Protein AF-A0AAD7HTS7-F1 (afdb_monomer_lite)

Organism: NCBI:txid1033252

Sequence (352 aa):
MWREQYKVEAGKATTVANVLLGLDRFVGSIPAWDARTLYMARVYPYLTAGCDVCLDVNAKSLALLTCLSEILASHTWRWPPQSEGGSFFGNRLMANQVQTRLSRPEVSVLPSPIGRDETGIERSAGIISLVRNQRLFWINDLRIVLSRLYVPVALNIGGDLDVPAVEAAMKCVEKSMEAWIDDEIESSSRVRDLLVDRLEMDSETKKLVKKSLDFRHYLHLASPAHRIALTKMVLSSHSLAIERRRWTERGKKIVPQRWRLCRFCFNHVEDPAHAMFVCKNPELLPIRKMFLDAVAGLLPGVVDQYTDALQTFKGLLAQREVTPLLGKLAHDVLKIFKASPMLCVVEPMIAP

Foldseek 3Di:
DLLVLLVVLLVQLVVQLVVLLCVCVVPNQDQLVVLVVSCVVRRLCSLLVSLVPAQCPDPVSLVSSLVSQLVSCCRSLVNDSPFPCSVLVSLVSNLVSLLVVLPDVLNQLDDDVPDDDVVSVVSSVVVLVCLVVVNDPRVVSSQVSQCPQQPRQDDDSPDDSHPVSSVVSNVVSVVSSLVVLQVSLCPDPQQVLQLHQQWAQDPPPSDTDRDSDDDALLSNQPDPLLSSLVVCLRRVNADQLLNVLCDDDVPHDRDPQQCCADPQPNHDHRHSLCLQPNGPPPVNVVLNVVLVVVVCVVDPCQCVVDPGSSVSVSSLSNDSVSSNSNSVSSSSSRVVSVVDDGDDDDPPPPDD

Secondary structure (DSSP, 8-state):
-HHHHHHHHHHHHHHHHHHHHHHHHHH-S--HHHHHHHHHHHTHHHHHHGGGT-----HHHHHHHHHHHHHHHHHHTT--TTSTHHHHHHHHHHHHHHHHHHTSTTTS-S--TT---HHHHHHHHHHHHHHHTT--HHHHHHHHHHHTSSSPPP--TTS---HHHHHHHHHHHHHHHHHHHHHHHHH-TTTHHHHTT-EEE-TTT-SEEE-SS---GGGG-S-HHHHHHHHHHHTT-SSSHHHHTTS-BTTBPPPPGGG-B-TTTSSSB--HHIIIII---TTHHHHHHHHHHHHHHHSTTTTTT-SSHHHHHHHHHT-TTTHHHHHHHHHHHHHHHHHSPPP--PPP----

pLDDT: mean 75.46, std 15.72, range [32.66, 96.94]

Structure (mmCIF, N/CA/C/O backbone):
data_AF-A0AAD7HTS7-F1
#
_entry.id   AF-A0AAD7HTS7-F1
#
loop_
_atom_site.group_PDB
_atom_site.id
_atom_site.type_symbol
_atom_site.label_atom_id
_atom_site.label_alt_id
_atom_site.label_comp_id
_atom_site.label_asym_id
_atom_site.label_entity_id
_atom_site.label_seq_id
_atom_site.pdbx_PDB_ins_code
_atom_site.Cartn_x
_atom_site.Cartn_y
_atom_site.Cartn_z
_atom_site.occupancy
_atom_site.B_iso_or_equiv
_atom_site.auth_seq_id
_atom_site.auth_comp_id
_atom_site.auth_asym_id
_atom_site.auth_atom_id
_atom_site.pdbx_PDB_model_num
ATOM 1 N N . MET A 1 1 ? 19.745 -22.745 -23.148 1.00 52.00 1 MET A N 1
ATOM 2 C CA . MET A 1 1 ? 20.728 -21.688 -22.842 1.00 52.00 1 MET A CA 1
ATOM 3 C C . MET A 1 1 ? 20.132 -20.622 -21.924 1.00 52.00 1 MET A C 1
ATOM 5 O O . MET A 1 1 ? 20.416 -20.677 -20.739 1.00 52.00 1 MET A O 1
ATOM 9 N N . TRP A 1 2 ? 19.208 -19.769 -22.384 1.00 62.50 2 TRP A N 1
ATOM 10 C CA . TRP A 1 2 ? 18.657 -18.663 -21.574 1.00 62.50 2 TRP A CA 1
ATOM 11 C C . TRP A 1 2 ? 18.006 -19.077 -20.247 1.00 62.50 2 TRP A C 1
ATOM 13 O O . TRP A 1 2 ? 18.273 -18.467 -19.222 1.00 62.50 2 TRP A O 1
ATOM 23 N N . ARG A 1 3 ? 17.216 -20.161 -20.222 1.00 65.19 3 ARG A N 1
ATOM 24 C CA . ARG A 1 3 ? 16.577 -20.657 -18.983 1.00 65.19 3 ARG A CA 1
ATOM 25 C C . ARG A 1 3 ? 17.564 -20.973 -17.856 1.00 65.19 3 ARG A C 1
ATOM 27 O O . ARG A 1 3 ? 17.228 -20.748 -16.702 1.00 65.19 3 ARG A O 1
ATOM 34 N N . GLU A 1 4 ? 18.744 -21.498 -18.179 1.00 71.44 4 GLU A N 1
ATOM 35 C CA . GLU A 1 4 ? 19.749 -21.820 -17.158 1.00 71.44 4 GLU A CA 1
ATOM 36 C C . GLU A 1 4 ? 20.379 -20.549 -16.587 1.00 71.44 4 GLU A C 1
ATOM 38 O O . GLU A 1 4 ? 20.579 -20.459 -15.382 1.00 71.44 4 GLU A O 1
ATOM 43 N N . GLN A 1 5 ? 20.567 -19.514 -17.410 1.00 72.69 5 GLN A N 1
ATOM 44 C CA . GLN A 1 5 ? 21.007 -18.205 -16.931 1.00 72.69 5 GLN A CA 1
ATOM 45 C C . GLN A 1 5 ? 19.984 -17.572 -15.973 1.00 72.69 5 GLN A C 1
ATOM 47 O O . GLN A 1 5 ? 20.373 -17.146 -14.890 1.00 72.69 5 GLN A O 1
ATOM 52 N N . TYR A 1 6 ? 18.680 -17.595 -16.290 1.00 71.31 6 TYR A N 1
ATOM 53 C CA . TYR A 1 6 ? 17.648 -17.110 -15.354 1.00 71.31 6 TYR A CA 1
ATOM 54 C C . TYR A 1 6 ? 17.646 -17.884 -14.037 1.00 71.31 6 TYR A C 1
ATOM 56 O O . TYR A 1 6 ? 17.464 -17.281 -12.988 1.00 71.31 6 TYR A O 1
ATOM 64 N N . LYS A 1 7 ? 17.863 -19.205 -14.062 1.00 75.81 7 LYS A N 1
ATOM 65 C CA . LYS A 1 7 ? 17.961 -20.003 -12.831 1.00 75.81 7 LYS A CA 1
ATOM 66 C C . LYS A 1 7 ? 19.181 -19.624 -11.997 1.00 75.81 7 LYS A C 1
ATOM 68 O O . LYS A 1 7 ? 19.063 -19.524 -10.781 1.00 75.81 7 LYS A O 1
ATOM 73 N N . VAL A 1 8 ? 20.334 -19.412 -12.634 1.00 81.31 8 VAL A N 1
ATOM 74 C CA . VAL A 1 8 ? 21.565 -18.992 -11.950 1.00 81.31 8 VAL A CA 1
ATOM 75 C C . VAL A 1 8 ? 21.382 -17.614 -11.316 1.00 81.31 8 VAL A C 1
ATOM 77 O O . VAL A 1 8 ? 21.663 -17.453 -10.130 1.00 81.31 8 VAL A O 1
ATOM 80 N N . GLU A 1 9 ? 20.862 -16.640 -12.063 1.00 79.12 9 GLU A N 1
ATOM 81 C CA . GLU A 1 9 ? 20.628 -15.288 -11.544 1.00 79.12 9 GLU A CA 1
ATOM 82 C C . GLU A 1 9 ? 19.525 -15.263 -10.481 1.00 79.12 9 GLU A C 1
ATOM 84 O O . GLU A 1 9 ? 19.706 -14.650 -9.431 1.00 79.12 9 GLU A O 1
ATOM 89 N N . ALA A 1 10 ? 18.439 -16.021 -10.661 1.00 75.62 10 ALA A N 1
ATOM 90 C CA . ALA A 1 10 ? 17.425 -16.203 -9.624 1.00 75.62 10 ALA A CA 1
ATOM 91 C C . ALA A 1 10 ? 18.012 -16.861 -8.366 1.00 75.62 10 ALA A C 1
ATOM 93 O O . ALA A 1 10 ? 17.677 -16.454 -7.257 1.00 75.62 10 ALA A O 1
ATOM 94 N N . GLY A 1 11 ? 18.917 -17.834 -8.504 1.00 81.38 11 GLY A N 1
ATOM 95 C CA . GLY A 1 11 ? 19.610 -18.466 -7.379 1.00 81.38 11 GLY A CA 1
ATOM 96 C C . GLY A 1 11 ? 20.504 -17.487 -6.612 1.00 81.38 11 GLY A C 1
ATOM 97 O O . GLY A 1 11 ? 20.459 -17.437 -5.378 1.00 81.38 11 GLY A O 1
ATOM 98 N N . LYS A 1 12 ? 21.263 -16.645 -7.325 1.00 85.69 12 LYS A N 1
ATOM 99 C CA . LYS A 1 12 ? 22.069 -15.569 -6.721 1.00 85.69 12 LYS A CA 1
ATOM 100 C C . LYS A 1 12 ? 21.184 -14.535 -6.029 1.00 85.69 12 LYS A C 1
ATOM 102 O O . LYS A 1 12 ? 21.412 -14.230 -4.859 1.00 85.69 12 LYS A O 1
ATOM 107 N N . ALA A 1 13 ? 20.138 -14.070 -6.714 1.00 82.00 13 ALA A N 1
ATOM 108 C CA . ALA A 1 13 ? 19.151 -13.149 -6.165 1.00 82.00 13 ALA A CA 1
ATOM 109 C C . ALA A 1 13 ? 18.512 -13.729 -4.898 1.00 82.00 13 ALA A C 1
ATOM 111 O O . ALA A 1 13 ? 18.442 -13.032 -3.896 1.00 82.00 13 ALA A O 1
ATOM 112 N N . THR A 1 14 ? 18.140 -15.014 -4.901 1.00 82.06 14 THR A N 1
ATOM 113 C CA . THR A 1 14 ? 17.573 -15.734 -3.742 1.00 82.06 14 THR A CA 1
ATOM 114 C C . THR A 1 14 ? 18.550 -15.794 -2.583 1.00 82.06 14 THR A C 1
ATOM 116 O O . THR A 1 14 ? 18.172 -15.554 -1.441 1.00 82.06 14 THR A O 1
ATOM 119 N N . THR A 1 15 ? 19.818 -16.079 -2.859 1.00 86.44 15 THR A N 1
ATOM 120 C CA . THR A 1 15 ? 20.848 -16.148 -1.819 1.00 86.44 15 THR A CA 1
ATOM 121 C C . THR A 1 15 ? 21.012 -14.793 -1.136 1.00 86.44 15 THR A C 1
ATOM 123 O O . THR A 1 15 ? 20.946 -14.699 0.089 1.00 86.44 15 THR A O 1
ATOM 126 N N . VAL A 1 16 ? 21.149 -13.723 -1.922 1.00 85.88 16 VAL A N 1
ATOM 127 C CA . VAL A 1 16 ? 21.297 -12.359 -1.397 1.00 85.88 16 VAL A CA 1
ATOM 128 C C . VAL A 1 16 ? 20.017 -11.882 -0.711 1.00 85.88 16 VAL A C 1
ATOM 130 O O . VAL A 1 16 ? 20.078 -11.280 0.359 1.00 85.88 16 VAL A O 1
ATOM 133 N N . ALA A 1 17 ? 18.859 -12.204 -1.283 1.00 80.12 17 ALA A N 1
ATOM 134 C CA . ALA A 1 17 ? 17.553 -11.962 -0.693 1.00 80.12 17 ALA A CA 1
ATOM 135 C C . ALA A 1 17 ? 17.457 -12.596 0.693 1.00 80.12 17 ALA A C 1
ATOM 137 O O . ALA A 1 17 ? 17.180 -11.892 1.652 1.00 80.12 17 ALA A O 1
ATOM 138 N N . ASN A 1 18 ? 17.775 -13.882 0.834 1.00 83.31 18 ASN A N 1
ATOM 139 C CA . ASN A 1 18 ? 17.741 -14.585 2.117 1.00 83.31 18 ASN A CA 1
ATOM 140 C C . ASN A 1 18 ? 18.660 -13.948 3.165 1.00 83.31 18 ASN A C 1
ATOM 142 O O . ASN A 1 18 ? 18.283 -13.871 4.333 1.00 83.31 18 ASN A O 1
ATOM 146 N N . VAL A 1 19 ? 19.828 -13.441 2.757 1.00 86.00 19 VAL A N 1
ATOM 147 C CA . VAL A 1 19 ? 20.699 -12.663 3.650 1.00 86.00 19 VAL A CA 1
ATOM 148 C C . VAL A 1 19 ? 19.999 -11.379 4.101 1.00 86.00 19 VAL A C 1
ATOM 150 O O . VAL A 1 19 ? 19.964 -11.110 5.299 1.00 86.00 19 VAL A O 1
ATOM 153 N N . LEU A 1 20 ? 19.383 -10.624 3.182 1.00 82.00 20 LEU A N 1
ATOM 154 C CA . LEU A 1 20 ? 18.616 -9.419 3.526 1.00 82.00 20 LEU A CA 1
ATOM 155 C C . LEU A 1 20 ? 17.421 -9.719 4.441 1.00 82.00 20 LEU A C 1
ATOM 157 O O . LEU A 1 20 ? 17.195 -8.990 5.401 1.00 82.00 20 LEU A O 1
ATOM 161 N N . LEU A 1 21 ? 16.680 -10.798 4.178 1.00 77.31 21 LEU A N 1
ATOM 162 C CA . LEU A 1 21 ? 15.575 -11.259 5.025 1.00 77.31 21 LEU A CA 1
ATOM 163 C C . LEU A 1 21 ? 16.080 -11.626 6.432 1.00 77.31 21 LEU A C 1
ATOM 165 O O . LEU A 1 21 ? 15.419 -11.366 7.434 1.00 77.31 21 LEU A O 1
ATOM 169 N N . GLY A 1 22 ? 17.280 -12.206 6.514 1.00 82.38 22 GLY A N 1
ATOM 170 C CA . GLY A 1 22 ? 17.933 -12.576 7.765 1.00 82.38 22 GLY A CA 1
ATOM 171 C C . GLY A 1 22 ? 18.466 -11.397 8.581 1.00 82.38 22 GLY A C 1
ATOM 172 O O . GLY A 1 22 ? 18.600 -11.543 9.797 1.00 82.38 22 GLY A O 1
ATOM 173 N N . LEU A 1 23 ? 18.733 -10.238 7.963 1.00 83.94 23 LEU A N 1
ATOM 174 C CA . LEU A 1 23 ? 19.274 -9.060 8.658 1.00 83.94 23 LEU A CA 1
ATOM 175 C C . LEU A 1 23 ? 18.380 -8.604 9.814 1.00 83.94 23 LEU A C 1
ATOM 177 O O . LEU A 1 23 ? 18.903 -8.205 10.853 1.00 83.94 23 LEU A O 1
ATOM 181 N N . ASP A 1 24 ? 17.058 -8.752 9.687 1.00 77.38 24 ASP A N 1
ATOM 182 C CA . ASP A 1 24 ? 16.096 -8.386 10.733 1.00 77.38 24 ASP A CA 1
ATOM 183 C C . ASP A 1 24 ? 16.389 -9.076 12.085 1.00 77.38 24 ASP A C 1
ATOM 185 O O . ASP A 1 24 ? 16.056 -8.545 13.145 1.00 77.38 24 ASP A O 1
ATOM 189 N N . ARG A 1 25 ? 17.035 -10.255 12.069 1.00 82.19 25 ARG A N 1
ATOM 190 C CA . ARG A 1 25 ? 17.436 -10.985 13.286 1.00 82.19 25 ARG A CA 1
ATOM 191 C C . ARG A 1 25 ? 18.658 -10.387 13.981 1.00 82.19 25 ARG A C 1
ATOM 193 O O . ARG A 1 25 ? 18.824 -10.605 15.174 1.00 82.19 25 ARG A O 1
ATOM 200 N N . PHE A 1 26 ? 19.505 -9.672 13.245 1.00 85.31 26 PHE A N 1
ATOM 201 C CA . PHE A 1 26 ? 20.765 -9.121 13.747 1.00 85.31 26 PHE A CA 1
ATOM 202 C C . PHE A 1 26 ? 20.646 -7.642 14.115 1.00 85.31 26 PHE A C 1
ATOM 204 O O . PHE A 1 26 ? 21.195 -7.225 15.128 1.00 85.31 26 PHE A O 1
ATOM 211 N N . VAL A 1 27 ? 19.923 -6.856 13.309 1.00 84.81 27 VAL A N 1
ATOM 212 C CA . VAL A 1 27 ? 19.803 -5.397 13.491 1.00 84.81 27 VAL A CA 1
ATOM 213 C C . VAL A 1 27 ? 18.420 -4.948 13.976 1.00 84.81 27 VAL A C 1
ATOM 215 O O . VAL A 1 27 ? 18.201 -3.763 14.214 1.00 84.81 27 VAL A O 1
ATOM 218 N N . GLY A 1 28 ? 17.479 -5.879 14.154 1.00 81.94 28 GLY A N 1
ATOM 219 C CA . GLY A 1 28 ? 16.081 -5.559 14.437 1.00 81.94 28 GLY A CA 1
ATOM 220 C C . GLY A 1 28 ? 15.320 -5.135 13.178 1.00 81.94 28 GLY A C 1
ATOM 221 O O . GLY A 1 28 ? 15.757 -5.378 12.060 1.00 81.94 28 GLY A O 1
ATOM 222 N N . SER A 1 29 ? 14.144 -4.518 13.337 1.00 80.25 29 SER A N 1
ATOM 223 C CA . SER A 1 29 ? 13.304 -4.154 12.186 1.00 80.25 29 SER A CA 1
ATOM 224 C C . SER A 1 29 ? 13.961 -3.070 11.331 1.00 80.25 29 SER A C 1
ATOM 226 O O . SER A 1 29 ? 14.010 -1.911 11.742 1.00 80.25 29 SER A O 1
ATOM 228 N N . ILE A 1 30 ? 14.323 -3.411 10.096 1.00 82.81 30 ILE A N 1
ATOM 229 C CA . ILE A 1 30 ? 14.879 -2.444 9.143 1.00 82.81 30 ILE A CA 1
ATOM 230 C C . ILE A 1 30 ? 13.785 -1.443 8.701 1.00 82.81 30 ILE A C 1
ATOM 232 O O . ILE A 1 30 ? 12.627 -1.838 8.483 1.00 82.81 30 ILE A O 1
ATOM 236 N N . PRO A 1 31 ? 14.090 -0.136 8.587 1.00 82.06 31 PRO A N 1
ATOM 237 C CA . PRO A 1 31 ? 13.189 0.841 7.977 1.00 82.06 31 PRO A CA 1
ATOM 238 C C . PRO A 1 31 ? 12.872 0.495 6.515 1.00 82.06 31 PRO A C 1
ATOM 240 O O . PRO A 1 31 ? 13.723 0.006 5.776 1.00 82.06 31 PRO A O 1
ATOM 243 N N . ALA A 1 32 ? 11.645 0.774 6.062 1.00 80.31 32 ALA A N 1
ATOM 244 C CA . ALA A 1 32 ? 11.214 0.375 4.717 1.00 80.31 32 ALA A CA 1
ATOM 245 C C . ALA A 1 32 ? 12.058 1.029 3.605 1.00 80.31 32 ALA A C 1
ATOM 247 O O . ALA A 1 32 ? 12.316 0.404 2.578 1.00 80.31 32 ALA A O 1
ATOM 248 N N . TRP A 1 33 ? 12.516 2.266 3.821 1.00 81.38 33 TRP A N 1
ATOM 249 C CA . TRP A 1 33 ? 13.388 2.970 2.881 1.00 81.38 33 TRP A CA 1
ATOM 250 C C . TRP A 1 33 ? 14.768 2.317 2.754 1.00 81.38 33 TRP A C 1
ATOM 252 O O . TRP A 1 33 ? 15.237 2.075 1.641 1.00 81.38 33 TRP A O 1
ATOM 262 N N . ASP A 1 34 ? 15.396 1.972 3.876 1.00 83.56 34 ASP A N 1
ATOM 263 C CA . ASP A 1 34 ? 16.709 1.322 3.882 1.00 83.56 34 ASP A CA 1
ATOM 264 C C . ASP A 1 34 ? 16.619 -0.067 3.264 1.00 83.56 34 ASP A C 1
ATOM 266 O O . ASP A 1 34 ? 17.441 -0.444 2.435 1.00 83.56 34 ASP A O 1
ATOM 270 N N . ALA A 1 35 ? 15.559 -0.807 3.582 1.00 79.31 35 ALA A N 1
ATOM 271 C CA . ALA A 1 35 ? 15.321 -2.111 2.994 1.00 79.31 35 ALA A CA 1
ATOM 272 C C . ALA A 1 35 ? 15.019 -2.027 1.483 1.00 79.31 35 ALA A C 1
ATOM 274 O O . ALA A 1 35 ? 15.508 -2.866 0.727 1.00 79.31 35 ALA A O 1
ATOM 275 N N . ARG A 1 36 ? 14.306 -0.992 1.007 1.00 78.81 36 ARG A N 1
ATOM 276 C CA . ARG A 1 36 ? 14.192 -0.690 -0.434 1.00 78.81 36 ARG A CA 1
ATOM 277 C C . ARG A 1 36 ? 15.557 -0.383 -1.044 1.00 78.81 36 ARG A C 1
ATOM 279 O O . ARG A 1 36 ? 15.851 -0.870 -2.130 1.00 78.81 36 ARG A O 1
ATOM 286 N N . THR A 1 37 ? 16.381 0.410 -0.370 1.00 82.69 37 THR A N 1
ATOM 287 C CA . THR A 1 37 ? 17.716 0.790 -0.852 1.00 82.69 37 THR A CA 1
ATOM 288 C C . THR A 1 37 ? 18.621 -0.435 -0.965 1.00 82.69 37 THR A C 1
ATOM 290 O O . THR A 1 37 ? 19.227 -0.658 -2.008 1.00 82.69 37 THR A O 1
ATOM 293 N N . LEU A 1 38 ? 18.636 -1.295 0.056 1.00 83.06 38 LEU A N 1
ATOM 294 C CA . LEU A 1 38 ? 19.352 -2.570 0.046 1.00 83.06 38 LEU A CA 1
ATOM 295 C C . LEU A 1 38 ? 18.832 -3.504 -1.047 1.00 83.06 38 LEU A C 1
ATOM 297 O O . LEU A 1 38 ? 19.634 -4.106 -1.755 1.00 83.06 38 LEU A O 1
ATOM 301 N N . TYR A 1 39 ? 17.513 -3.596 -1.231 1.00 79.94 39 TYR A N 1
ATOM 302 C CA . TYR A 1 39 ? 16.921 -4.360 -2.327 1.00 79.94 39 TYR A CA 1
ATOM 303 C C . TYR A 1 39 ? 17.412 -3.855 -3.689 1.00 79.94 39 TYR A C 1
ATOM 305 O O . TYR A 1 39 ? 17.920 -4.646 -4.484 1.00 79.94 39 TYR A O 1
ATOM 313 N N . MET A 1 40 ? 17.325 -2.543 -3.932 1.00 78.00 40 MET A N 1
ATOM 314 C CA . MET A 1 40 ? 17.763 -1.919 -5.185 1.00 78.00 40 MET A CA 1
ATOM 315 C C . MET A 1 40 ? 19.272 -2.059 -5.417 1.00 78.00 40 MET A C 1
ATOM 317 O O . MET A 1 40 ? 19.704 -2.205 -6.554 1.00 78.00 40 MET A O 1
ATOM 321 N N . ALA A 1 41 ? 20.079 -2.055 -4.356 1.00 82.94 41 ALA A N 1
ATOM 322 C CA . ALA A 1 41 ? 21.530 -2.168 -4.460 1.00 82.94 41 ALA A CA 1
ATOM 323 C C . ALA A 1 41 ? 22.029 -3.617 -4.581 1.00 82.94 41 ALA A C 1
ATOM 325 O O . ALA A 1 41 ? 23.083 -3.858 -5.163 1.00 82.94 41 ALA A O 1
ATOM 326 N N . ARG A 1 42 ? 21.326 -4.587 -3.982 1.00 84.38 42 ARG A N 1
ATOM 327 C CA . ARG A 1 42 ? 21.843 -5.953 -3.794 1.00 84.38 42 ARG A CA 1
ATOM 328 C C . ARG A 1 42 ? 21.060 -7.030 -4.524 1.00 84.38 42 ARG A C 1
ATOM 330 O O . ARG A 1 42 ? 21.672 -8.001 -4.941 1.00 84.38 42 ARG A O 1
ATOM 337 N N . VAL A 1 43 ? 19.743 -6.902 -4.657 1.00 79.25 43 VAL A N 1
ATOM 338 C CA . VAL A 1 43 ? 18.899 -7.930 -5.294 1.00 79.25 43 VAL A CA 1
ATOM 339 C C . VAL A 1 43 ? 18.543 -7.524 -6.712 1.00 79.25 43 VAL A C 1
ATOM 341 O O . VAL A 1 43 ? 18.713 -8.308 -7.641 1.00 79.25 43 VAL A O 1
ATOM 344 N N . TYR A 1 44 ? 18.085 -6.286 -6.875 1.00 76.06 44 TYR A N 1
ATOM 345 C CA . TYR A 1 44 ? 17.632 -5.750 -8.149 1.00 76.06 44 TYR A CA 1
ATOM 346 C C . TYR A 1 44 ? 18.648 -5.905 -9.294 1.00 76.06 44 TYR A C 1
ATOM 348 O O . TYR A 1 44 ? 18.212 -6.320 -10.364 1.00 76.06 44 TYR A O 1
ATOM 356 N N . PRO A 1 45 ? 19.975 -5.730 -9.099 1.00 80.50 45 PRO A N 1
ATOM 357 C CA . PRO A 1 45 ? 20.937 -5.943 -10.177 1.00 80.50 45 PRO A CA 1
ATOM 358 C C . PRO A 1 45 ? 20.908 -7.364 -10.745 1.00 80.50 45 PRO A C 1
ATOM 360 O O . PRO A 1 45 ? 21.058 -7.529 -11.945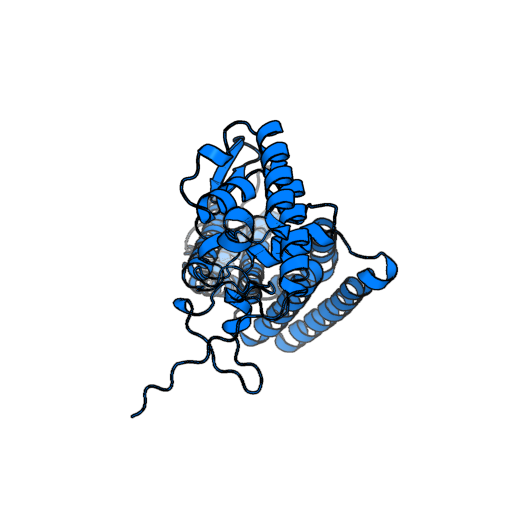 1.00 80.50 45 PRO A O 1
ATOM 363 N N . TYR A 1 46 ? 20.655 -8.392 -9.928 1.00 77.69 46 TYR A N 1
ATOM 364 C CA . TYR A 1 46 ? 20.519 -9.773 -10.413 1.00 77.69 46 TYR A CA 1
ATOM 365 C C . TYR A 1 46 ? 19.196 -9.998 -11.155 1.00 77.69 46 TYR A C 1
ATOM 367 O O . TYR A 1 46 ? 19.131 -10.798 -12.086 1.00 77.69 46 TYR A O 1
ATOM 375 N N . LEU A 1 47 ? 18.142 -9.272 -10.769 1.00 72.12 47 LEU A N 1
ATOM 376 C CA . LEU A 1 47 ? 16.842 -9.313 -11.445 1.00 72.12 47 LEU A CA 1
ATOM 377 C C . LEU A 1 47 ? 16.864 -8.596 -12.801 1.00 72.12 47 LEU A C 1
ATOM 379 O O . LEU A 1 47 ? 16.087 -8.954 -13.685 1.00 72.12 47 LEU A O 1
ATOM 383 N N . THR A 1 48 ? 17.746 -7.607 -12.971 1.00 70.25 48 THR A N 1
ATOM 384 C CA . THR A 1 48 ? 17.912 -6.862 -14.226 1.00 70.25 48 THR A CA 1
ATOM 385 C C . THR A 1 48 ? 19.130 -7.279 -15.048 1.00 70.25 48 THR A C 1
ATOM 387 O O . THR A 1 48 ? 19.194 -6.946 -16.225 1.00 70.25 48 THR A O 1
ATOM 390 N N . ALA A 1 49 ? 20.069 -8.056 -14.499 1.00 67.81 49 ALA A N 1
ATOM 391 C CA . ALA A 1 49 ? 21.244 -8.546 -15.229 1.00 67.81 49 ALA A CA 1
ATOM 392 C C . ALA A 1 49 ? 20.867 -9.419 -16.438 1.00 67.81 49 ALA A C 1
ATOM 394 O O . ALA A 1 49 ? 21.540 -9.393 -17.465 1.00 67.81 49 ALA A O 1
ATOM 395 N N . GLY A 1 50 ? 19.768 -10.179 -16.355 1.00 59.31 50 GLY A N 1
ATOM 396 C CA . GLY A 1 50 ? 19.246 -10.932 -17.505 1.00 59.31 50 GLY A CA 1
ATOM 397 C C . GLY A 1 50 ? 18.804 -10.023 -18.657 1.00 59.31 50 GLY A C 1
ATOM 398 O O . GLY A 1 50 ? 18.943 -10.380 -19.828 1.00 59.31 50 GLY A O 1
ATOM 399 N N . CYS A 1 51 ? 18.363 -8.811 -18.324 1.00 59.44 51 CYS A N 1
ATOM 400 C CA . CYS A 1 51 ? 17.826 -7.830 -19.259 1.00 59.44 51 CYS A CA 1
ATOM 401 C C . CYS A 1 51 ? 18.910 -7.225 -20.126 1.00 59.44 51 CYS A C 1
ATOM 403 O O . CYS A 1 51 ? 18.602 -6.800 -21.230 1.00 59.44 51 CYS A O 1
ATOM 405 N N . ASP A 1 52 ? 20.165 -7.258 -19.677 1.00 52.59 52 ASP A N 1
ATOM 406 C CA . ASP A 1 52 ? 21.344 -6.853 -20.440 1.00 52.59 52 ASP A CA 1
ATOM 407 C C . ASP A 1 52 ? 21.640 -7.796 -21.609 1.00 52.59 52 ASP A C 1
ATOM 409 O O . ASP A 1 52 ? 22.262 -7.394 -22.598 1.00 52.59 52 ASP A O 1
ATOM 413 N N . VAL A 1 53 ? 21.119 -9.027 -21.556 1.00 56.66 53 VAL A N 1
ATOM 414 C CA . VAL A 1 53 ? 21.411 -10.078 -22.536 1.00 56.66 53 VAL A CA 1
ATOM 415 C C . VAL A 1 53 ? 20.188 -10.475 -23.372 1.00 56.66 53 VAL A C 1
ATOM 417 O O . VAL A 1 53 ? 20.335 -10.703 -24.568 1.00 56.66 53 VAL A O 1
ATOM 420 N N . CYS A 1 54 ? 18.977 -10.472 -22.807 1.00 60.38 54 CYS A N 1
ATOM 421 C CA . CYS A 1 54 ? 17.735 -10.765 -23.532 1.00 60.38 54 CYS A CA 1
ATOM 422 C C . CYS A 1 54 ? 16.558 -9.988 -22.924 1.00 60.38 54 CYS A C 1
ATOM 424 O O . CYS A 1 54 ? 16.544 -9.737 -21.724 1.00 60.38 54 CYS A O 1
ATOM 426 N N . LEU A 1 55 ? 15.577 -9.593 -23.736 1.00 62.66 55 LEU A N 1
ATOM 427 C CA . LEU A 1 55 ? 14.311 -9.069 -23.223 1.00 62.66 55 LEU A CA 1
ATOM 428 C C . LEU A 1 55 ? 13.410 -10.239 -22.811 1.00 62.66 55 LEU A C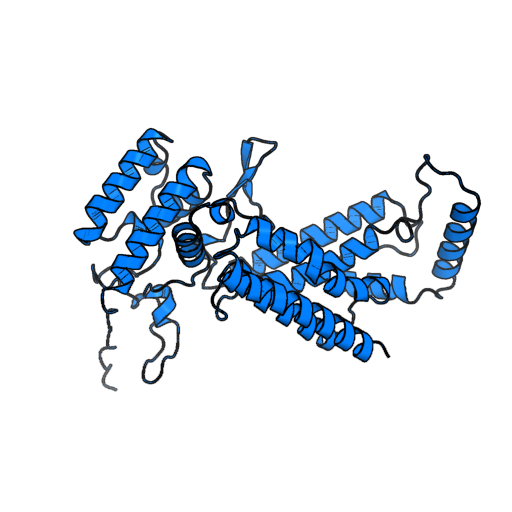 1
ATOM 430 O O . LEU A 1 55 ? 13.376 -11.267 -23.488 1.00 62.66 55 LEU A O 1
ATOM 434 N N . ASP A 1 56 ? 12.679 -10.101 -21.707 1.00 61.16 56 ASP A N 1
ATOM 435 C CA . ASP A 1 56 ? 11.881 -11.185 -21.125 1.00 61.16 56 ASP A CA 1
ATOM 436 C C . ASP A 1 56 ? 10.626 -11.480 -21.976 1.00 61.16 56 ASP A C 1
ATOM 438 O O . ASP A 1 56 ? 9.502 -11.123 -21.643 1.00 61.16 56 ASP A O 1
ATOM 442 N N . VAL A 1 57 ? 10.792 -12.185 -23.100 1.00 54.91 57 VAL A N 1
ATOM 443 C CA . VAL A 1 57 ? 9.676 -12.601 -23.976 1.00 54.91 57 VAL A CA 1
ATOM 444 C C . VAL A 1 57 ? 8.930 -13.829 -23.409 1.00 54.91 57 VAL A C 1
ATOM 446 O O . VAL A 1 57 ? 7.827 -14.156 -23.856 1.00 54.91 57 VAL A O 1
ATOM 449 N N . ASN A 1 58 ? 9.508 -14.530 -22.419 1.00 61.91 58 ASN A N 1
ATOM 450 C CA . ASN A 1 58 ? 9.000 -15.795 -21.869 1.00 61.91 58 ASN A CA 1
ATOM 451 C C . ASN A 1 58 ? 8.477 -15.660 -20.425 1.00 61.91 58 ASN A C 1
ATOM 453 O O . ASN A 1 58 ? 9.252 -15.636 -19.466 1.00 61.91 58 ASN A O 1
ATOM 457 N N . ALA A 1 59 ? 7.151 -15.733 -20.277 1.00 63.78 59 ALA A N 1
ATOM 458 C CA . ALA A 1 59 ? 6.432 -15.636 -19.004 1.00 63.78 59 ALA A CA 1
ATOM 459 C C . ALA A 1 59 ? 6.896 -16.626 -17.914 1.00 63.78 59 ALA A C 1
ATOM 461 O O . ALA A 1 59 ? 6.845 -16.307 -16.729 1.00 63.78 59 ALA A O 1
ATOM 462 N N . LYS A 1 60 ? 7.390 -17.822 -18.278 1.00 64.25 60 LYS A N 1
ATOM 463 C CA . LYS A 1 60 ? 7.839 -18.825 -17.289 1.00 64.25 60 LYS A CA 1
ATOM 464 C C . LYS A 1 60 ? 9.129 -18.425 -16.574 1.00 64.25 60 LYS A C 1
ATOM 466 O O . LYS A 1 60 ? 9.302 -18.773 -15.411 1.00 64.25 60 LYS A O 1
ATOM 471 N N . SER A 1 61 ? 10.039 -17.740 -17.268 1.00 61.62 61 SER A N 1
ATOM 472 C CA . SER A 1 61 ? 11.281 -17.244 -16.661 1.00 61.62 61 SER A CA 1
ATOM 473 C C . SER A 1 61 ? 10.996 -16.049 -15.753 1.00 61.62 61 SER A C 1
ATOM 475 O O . SER A 1 61 ? 11.557 -15.966 -14.664 1.00 61.62 61 SER A O 1
ATOM 477 N N . LEU A 1 62 ? 10.063 -15.187 -16.170 1.00 65.00 62 LEU A N 1
ATOM 478 C CA . LEU A 1 62 ? 9.629 -14.036 -15.387 1.00 65.00 62 LEU A CA 1
ATOM 479 C C . LEU A 1 62 ? 8.980 -14.453 -14.065 1.00 65.00 62 LEU A C 1
ATOM 481 O O . LEU A 1 62 ? 9.293 -13.873 -13.035 1.00 65.00 62 LEU A O 1
ATOM 485 N N . ALA A 1 63 ? 8.145 -15.496 -14.067 1.00 67.75 63 ALA A N 1
ATOM 486 C CA . ALA A 1 63 ? 7.447 -15.958 -12.866 1.00 67.75 63 ALA A CA 1
ATOM 487 C C . ALA A 1 63 ? 8.390 -16.244 -11.678 1.00 67.75 63 ALA A C 1
ATOM 489 O O . ALA A 1 63 ? 8.027 -15.992 -10.531 1.00 67.75 63 ALA A O 1
ATOM 490 N N . LEU A 1 64 ? 9.615 -16.722 -11.942 1.00 65.56 64 LEU A N 1
ATOM 491 C CA . LEU A 1 64 ? 10.631 -16.951 -10.907 1.00 65.56 64 LEU A CA 1
ATOM 492 C C . LEU A 1 64 ? 11.140 -15.636 -10.294 1.00 65.56 64 LEU A C 1
ATOM 494 O O . LEU A 1 64 ? 11.302 -15.545 -9.078 1.00 65.56 64 LEU A O 1
ATOM 498 N N . LEU A 1 65 ? 11.371 -14.620 -11.129 1.00 65.38 65 LEU A N 1
ATOM 499 C CA . LEU A 1 65 ? 11.842 -13.300 -10.702 1.00 65.38 65 LEU A CA 1
ATOM 500 C C . LEU A 1 65 ? 10.727 -12.509 -10.006 1.00 65.38 65 LEU A C 1
ATOM 502 O O . LEU A 1 65 ? 10.964 -11.894 -8.966 1.00 65.38 65 LEU A O 1
ATOM 506 N N . THR A 1 66 ? 9.502 -12.589 -10.533 1.00 66.06 66 THR A N 1
ATOM 507 C CA . THR A 1 66 ? 8.301 -12.016 -9.922 1.00 66.06 66 THR A CA 1
ATOM 508 C C . THR A 1 66 ? 8.102 -12.591 -8.529 1.00 66.06 66 THR A C 1
ATOM 510 O O . THR A 1 66 ? 8.149 -11.827 -7.572 1.00 66.06 66 THR A O 1
ATOM 513 N N . CYS A 1 67 ? 8.027 -13.916 -8.379 1.00 68.50 67 CYS A N 1
ATOM 514 C CA . CYS A 1 67 ? 7.830 -14.563 -7.079 1.00 68.50 67 CYS A CA 1
ATOM 515 C C . CYS A 1 67 ? 8.867 -14.117 -6.031 1.00 68.50 67 CYS A C 1
ATOM 517 O O . CYS A 1 67 ? 8.520 -13.799 -4.893 1.00 68.50 67 CYS A O 1
ATOM 519 N N . LEU A 1 68 ? 10.141 -14.010 -6.418 1.00 66.38 68 LEU A N 1
ATOM 520 C CA . LEU A 1 68 ? 11.193 -13.540 -5.518 1.00 66.38 68 LEU A CA 1
ATOM 521 C C . LEU A 1 68 ? 10.998 -12.077 -5.092 1.00 66.38 68 LEU A C 1
ATOM 523 O O . LEU A 1 68 ? 11.157 -11.748 -3.914 1.00 66.38 68 LEU A O 1
ATOM 527 N N . SER A 1 69 ? 10.622 -11.201 -6.026 1.00 65.31 69 SER A N 1
ATOM 528 C CA . SER A 1 69 ? 10.313 -9.804 -5.708 1.00 65.31 69 SER A CA 1
ATOM 529 C C . SER A 1 69 ? 9.088 -9.663 -4.806 1.00 65.31 69 SER A C 1
ATOM 531 O O . SER A 1 69 ? 9.102 -8.829 -3.905 1.00 65.31 69 SER A O 1
ATOM 533 N N . GLU A 1 70 ? 8.073 -10.514 -4.974 1.00 67.19 70 GLU A N 1
ATOM 534 C CA . GLU A 1 70 ? 6.873 -10.532 -4.136 1.00 67.19 70 GLU A CA 1
ATOM 535 C C . GLU A 1 70 ? 7.190 -10.976 -2.708 1.00 67.19 70 GLU A C 1
ATOM 537 O O . GLU A 1 70 ? 6.710 -10.366 -1.752 1.00 67.19 70 GLU A O 1
ATOM 542 N N . ILE A 1 71 ? 8.029 -12.003 -2.540 1.00 66.62 71 ILE A N 1
ATOM 543 C CA . ILE A 1 71 ? 8.477 -12.483 -1.224 1.00 66.62 71 ILE A CA 1
ATOM 544 C C . ILE A 1 71 ? 9.266 -11.388 -0.501 1.00 66.62 71 ILE A C 1
ATOM 546 O O . ILE A 1 71 ? 9.042 -11.131 0.684 1.00 66.62 71 ILE A O 1
ATOM 550 N N . LEU A 1 72 ? 10.165 -10.708 -1.213 1.00 64.44 72 LEU A N 1
ATOM 551 C CA . LEU A 1 72 ? 10.971 -9.631 -0.645 1.00 64.44 72 LEU A CA 1
ATOM 552 C C . LEU A 1 72 ? 10.140 -8.392 -0.337 1.00 64.44 72 LEU A C 1
ATOM 554 O O . LEU A 1 72 ? 10.282 -7.834 0.745 1.00 64.44 72 LEU A O 1
ATOM 558 N N . ALA A 1 73 ? 9.229 -7.994 -1.225 1.00 64.12 73 ALA A N 1
ATOM 559 C CA . ALA A 1 73 ? 8.268 -6.934 -0.944 1.00 64.12 73 ALA A CA 1
ATOM 560 C C . ALA A 1 73 ? 7.390 -7.308 0.265 1.00 64.12 73 ALA A C 1
ATOM 562 O O . ALA A 1 73 ? 7.167 -6.511 1.175 1.00 64.12 73 ALA A O 1
ATOM 563 N N . SER A 1 74 ? 6.984 -8.569 0.368 1.00 66.06 74 SER A N 1
ATOM 564 C CA . SER A 1 74 ? 6.220 -9.032 1.520 1.00 66.06 74 SER A CA 1
ATOM 565 C C . SER A 1 74 ? 7.021 -8.960 2.815 1.00 66.06 74 SER A C 1
ATOM 567 O O . SER A 1 74 ? 6.499 -8.538 3.841 1.00 66.06 74 SER A O 1
ATOM 569 N N . HIS A 1 75 ? 8.311 -9.276 2.797 1.00 66.12 75 HIS A N 1
ATOM 570 C CA . HIS A 1 75 ? 9.131 -9.199 3.999 1.00 66.12 75 HIS A CA 1
ATOM 571 C C . HIS A 1 75 ? 9.564 -7.773 4.357 1.00 66.12 75 HIS A C 1
ATOM 573 O O . HIS A 1 75 ? 9.338 -7.323 5.479 1.00 66.12 75 HIS A O 1
ATOM 579 N N . THR A 1 76 ? 10.152 -7.040 3.408 1.00 62.00 76 THR A N 1
ATOM 580 C CA . THR A 1 76 ? 10.657 -5.669 3.583 1.00 62.00 76 THR A CA 1
ATOM 581 C C . THR A 1 76 ? 9.562 -4.724 4.071 1.00 62.00 76 THR A C 1
ATOM 583 O O . THR A 1 76 ? 9.794 -3.866 4.922 1.00 62.00 76 THR A O 1
ATOM 586 N N . TRP A 1 77 ? 8.342 -4.913 3.577 1.00 61.75 77 TRP A N 1
ATOM 587 C CA . TRP A 1 77 ? 7.206 -4.061 3.899 1.00 61.75 77 TRP A CA 1
ATOM 588 C C . TRP A 1 77 ? 6.259 -4.741 4.903 1.00 61.75 77 TRP A C 1
ATOM 590 O O . TRP A 1 77 ? 5.231 -4.173 5.280 1.00 61.75 77 TRP A O 1
ATOM 600 N N . ARG A 1 78 ? 6.634 -5.942 5.381 1.00 63.31 78 ARG A N 1
ATOM 601 C CA . ARG A 1 78 ? 5.877 -6.820 6.290 1.00 63.31 78 ARG A CA 1
ATOM 602 C C . ARG A 1 78 ? 4.428 -7.025 5.847 1.00 63.31 78 ARG A C 1
ATOM 604 O O . ARG A 1 78 ? 3.511 -7.082 6.678 1.00 63.31 78 ARG A O 1
ATOM 611 N N . TRP A 1 79 ? 4.229 -7.134 4.537 1.00 63.81 79 TRP A N 1
ATOM 612 C CA . TRP A 1 79 ? 2.968 -7.570 3.969 1.00 63.81 79 TRP A CA 1
ATOM 613 C C . TRP A 1 79 ? 2.769 -9.050 4.284 1.00 63.81 79 TRP A C 1
ATOM 615 O O . TRP A 1 79 ? 3.707 -9.845 4.190 1.00 63.81 79 TRP A O 1
ATOM 625 N N . PRO A 1 80 ? 1.566 -9.460 4.700 1.00 51.25 80 PRO A N 1
ATOM 626 C CA . PRO A 1 80 ? 1.272 -10.875 4.738 1.00 51.25 80 PRO A CA 1
ATOM 627 C C . PRO A 1 80 ? 1.261 -11.417 3.300 1.00 51.25 80 PRO A C 1
ATOM 629 O O . PRO A 1 80 ? 0.797 -10.717 2.404 1.00 51.25 80 PRO A O 1
ATOM 632 N N . PRO A 1 81 ? 1.671 -12.678 3.082 1.00 47.72 81 PRO A N 1
ATOM 633 C CA . PRO A 1 81 ? 1.753 -13.315 1.758 1.00 47.72 81 PRO A CA 1
ATOM 634 C C . PRO A 1 81 ? 0.402 -13.452 1.019 1.00 47.72 81 PRO A C 1
ATOM 636 O O . PRO A 1 81 ? 0.321 -14.087 -0.021 1.00 47.72 81 PRO A O 1
ATOM 639 N N . GLN A 1 82 ? -0.673 -12.902 1.586 1.00 52.72 82 GLN A N 1
ATOM 640 C CA . GLN A 1 82 ? -2.058 -12.972 1.119 1.00 52.72 82 GLN A CA 1
ATOM 641 C C . GLN A 1 82 ? -2.571 -11.620 0.593 1.00 52.72 82 GLN A C 1
ATOM 643 O O . GLN A 1 82 ? -3.749 -11.522 0.236 1.00 52.72 82 GLN A O 1
ATOM 648 N N . SER A 1 83 ? -1.736 -10.572 0.596 1.00 53.91 83 SER A N 1
ATOM 649 C CA . SER A 1 83 ? -2.071 -9.287 -0.017 1.00 53.91 83 SER A CA 1
ATOM 650 C C . SER A 1 83 ? -1.941 -9.378 -1.539 1.00 53.91 83 SER A C 1
ATOM 652 O O . SER A 1 83 ? -1.019 -9.993 -2.062 1.00 53.91 83 SER A O 1
ATOM 654 N N . GLU A 1 84 ? -2.828 -8.700 -2.268 1.00 53.91 84 GLU A N 1
ATOM 655 C CA . GLU A 1 84 ? -2.781 -8.578 -3.741 1.00 53.91 84 GLU A CA 1
ATOM 656 C C . GLU A 1 84 ? -1.588 -7.715 -4.227 1.00 53.91 84 GLU A C 1
ATOM 658 O O . GLU A 1 84 ? -1.464 -7.391 -5.402 1.00 53.91 84 GLU A O 1
ATOM 663 N N . GLY A 1 85 ? -0.656 -7.376 -3.324 1.00 50.84 85 GLY A N 1
ATOM 664 C CA . GLY A 1 85 ? 0.544 -6.578 -3.579 1.00 50.84 85 GLY A CA 1
ATOM 665 C C . GLY A 1 85 ? 1.535 -7.210 -4.562 1.00 50.84 85 GLY A C 1
ATOM 666 O O . GLY A 1 85 ? 2.377 -6.496 -5.102 1.00 50.84 85 GLY A O 1
ATOM 667 N N . GLY A 1 86 ? 1.452 -8.527 -4.784 1.00 47.31 86 GLY A N 1
ATOM 668 C CA . GLY A 1 86 ? 2.401 -9.250 -5.630 1.00 47.31 86 GLY A CA 1
ATOM 669 C C . GLY A 1 86 ? 2.322 -8.862 -7.110 1.00 47.31 86 GLY A C 1
ATOM 670 O O . GLY A 1 86 ? 3.341 -8.557 -7.736 1.00 47.31 86 GLY A O 1
ATOM 671 N N . SER A 1 87 ? 1.091 -8.696 -7.606 1.00 49.22 87 SER A N 1
ATOM 672 C CA . SER A 1 87 ? 0.800 -8.236 -8.966 1.00 49.22 87 SER A CA 1
ATOM 673 C C . SER A 1 87 ? 1.529 -6.916 -9.262 1.00 49.22 87 SER A C 1
ATOM 675 O O . SER A 1 87 ? 2.250 -6.797 -10.258 1.00 49.22 87 SER A O 1
ATOM 677 N N . PHE A 1 88 ? 1.447 -5.942 -8.337 1.00 53.94 88 PHE A N 1
ATOM 678 C CA . PHE A 1 88 ? 2.043 -4.602 -8.476 1.00 53.94 88 PHE A CA 1
ATOM 679 C C . PHE A 1 88 ? 3.564 -4.616 -8.688 1.00 53.94 88 PHE A C 1
ATOM 681 O O . PHE A 1 88 ? 4.114 -3.722 -9.334 1.00 53.94 88 PHE A O 1
ATOM 688 N N . PHE A 1 89 ? 4.260 -5.619 -8.146 1.00 51.09 89 PHE A N 1
ATOM 689 C CA . PHE A 1 89 ? 5.716 -5.728 -8.232 1.00 51.09 89 PHE A CA 1
ATOM 690 C C . PHE A 1 89 ? 6.184 -6.464 -9.494 1.00 51.09 89 PHE A C 1
ATOM 692 O O . PHE A 1 89 ? 7.195 -6.065 -10.075 1.00 51.09 89 PHE A O 1
ATOM 699 N N . GLY A 1 90 ? 5.439 -7.467 -9.969 1.00 47.06 90 GLY A N 1
ATOM 700 C CA . GLY A 1 90 ? 5.786 -8.235 -11.170 1.00 47.06 90 GLY A CA 1
ATOM 701 C C . GLY A 1 90 ? 5.874 -7.394 -12.447 1.00 47.06 90 GLY A C 1
ATOM 702 O O . GLY A 1 90 ? 6.854 -7.495 -13.184 1.00 47.06 90 GLY A O 1
ATOM 703 N N . ASN A 1 91 ? 4.910 -6.501 -12.679 1.00 49.09 91 ASN A N 1
ATOM 704 C CA . ASN A 1 91 ? 4.942 -5.598 -13.837 1.00 49.09 91 ASN A CA 1
ATOM 705 C C . ASN A 1 91 ? 5.915 -4.426 -13.656 1.00 49.09 91 ASN A C 1
ATOM 707 O O . ASN A 1 91 ? 6.491 -3.948 -14.634 1.00 49.09 91 ASN A O 1
ATOM 711 N N . ARG A 1 92 ? 6.181 -4.011 -12.408 1.00 56.06 92 ARG A N 1
ATOM 712 C CA . ARG A 1 92 ? 7.243 -3.041 -12.113 1.00 56.06 92 ARG A CA 1
ATOM 713 C C . ARG A 1 92 ? 8.618 -3.580 -12.481 1.00 56.06 92 ARG A C 1
ATOM 715 O O . ARG A 1 92 ? 9.434 -2.810 -12.969 1.00 56.06 92 ARG A O 1
ATOM 722 N N . LEU A 1 93 ? 8.861 -4.881 -12.301 1.00 50.38 93 LEU A N 1
ATOM 723 C CA . LEU A 1 93 ? 10.061 -5.522 -12.833 1.00 50.38 93 LEU A CA 1
ATOM 724 C C . LEU A 1 93 ? 10.088 -5.406 -14.357 1.00 50.38 93 LEU A C 1
ATOM 726 O O . LEU A 1 93 ? 10.987 -4.754 -14.867 1.00 50.38 93 LEU A O 1
ATOM 730 N N . MET A 1 94 ? 9.088 -5.935 -15.069 1.00 49.09 94 MET A N 1
ATOM 731 C CA . MET A 1 94 ? 9.045 -5.910 -16.542 1.00 49.09 94 MET A CA 1
ATOM 732 C C . MET A 1 94 ? 9.290 -4.522 -17.141 1.00 49.09 94 MET A C 1
ATOM 734 O O . MET A 1 94 ? 10.110 -4.356 -18.042 1.00 49.09 94 MET A O 1
ATOM 738 N N . ALA A 1 95 ? 8.617 -3.501 -16.627 1.00 52.78 95 ALA A N 1
ATOM 739 C CA . ALA A 1 95 ? 8.763 -2.162 -17.165 1.00 52.78 95 ALA A CA 1
ATOM 740 C C . ALA A 1 95 ? 10.100 -1.508 -16.793 1.00 52.78 95 ALA A C 1
ATOM 742 O O . ALA A 1 95 ? 10.709 -0.855 -17.636 1.00 52.78 95 ALA A O 1
ATOM 743 N N . ASN A 1 96 ? 10.624 -1.762 -15.593 1.00 58.94 96 ASN A N 1
ATOM 744 C CA . ASN A 1 96 ? 11.978 -1.355 -15.235 1.00 58.94 96 ASN A CA 1
ATOM 745 C C . ASN A 1 96 ? 13.043 -2.026 -16.128 1.00 58.94 96 ASN A C 1
ATOM 747 O O . ASN A 1 96 ? 14.045 -1.400 -16.471 1.00 58.94 96 ASN A O 1
ATOM 751 N N . GLN A 1 97 ? 12.843 -3.287 -16.526 1.00 61.00 97 GLN A N 1
ATOM 752 C CA . GLN A 1 97 ? 13.732 -3.982 -17.463 1.00 61.00 97 GLN A CA 1
ATOM 753 C C . GLN A 1 97 ? 13.708 -3.316 -18.852 1.00 61.00 97 GLN A C 1
ATOM 755 O O . GLN A 1 97 ? 14.762 -3.080 -19.447 1.00 61.00 97 GLN A O 1
ATOM 760 N N . VAL A 1 98 ? 12.515 -2.958 -19.343 1.00 55.19 98 VAL A N 1
ATOM 761 C CA . VAL A 1 98 ? 12.329 -2.211 -20.601 1.00 55.19 98 VAL A CA 1
ATOM 762 C C . VAL A 1 98 ? 12.982 -0.828 -20.521 1.00 55.19 98 VAL A C 1
ATOM 764 O O . VAL A 1 98 ? 13.734 -0.457 -21.422 1.00 55.19 98 VAL A O 1
ATOM 767 N N . GLN A 1 99 ? 12.767 -0.092 -19.429 1.00 58.84 99 GLN A N 1
ATOM 768 C CA . GLN A 1 99 ? 13.398 1.208 -19.189 1.00 58.84 99 GLN A CA 1
ATOM 769 C C . GLN A 1 99 ? 14.924 1.113 -19.158 1.00 58.84 99 GLN A C 1
ATOM 771 O O . GLN A 1 99 ? 15.582 1.902 -19.825 1.00 58.84 99 GLN A O 1
ATOM 776 N N . THR A 1 100 ? 15.486 0.122 -18.457 1.00 59.34 100 THR A N 1
ATOM 777 C CA . THR A 1 100 ? 16.944 -0.085 -18.357 1.00 59.34 100 THR A CA 1
ATOM 778 C C . THR A 1 100 ? 17.581 -0.296 -19.734 1.00 59.34 100 THR A C 1
ATOM 780 O O . THR A 1 100 ? 18.694 0.161 -19.984 1.00 59.34 100 THR A O 1
ATOM 783 N N . ARG A 1 101 ? 16.876 -0.963 -20.658 1.00 59.44 101 ARG A N 1
ATOM 784 C CA . ARG A 1 101 ? 17.315 -1.130 -22.052 1.00 59.44 101 ARG A CA 1
ATOM 785 C C . ARG A 1 101 ? 17.200 0.159 -22.857 1.00 59.44 101 ARG A C 1
ATOM 787 O O . ARG A 1 101 ? 18.139 0.477 -23.577 1.00 59.44 101 ARG A O 1
ATOM 794 N N . LEU A 1 102 ? 16.095 0.894 -22.729 1.00 58.16 102 LEU A N 1
ATOM 795 C CA . LEU A 1 102 ? 15.899 2.178 -23.415 1.00 58.16 102 LEU A CA 1
ATOM 796 C C . LEU A 1 102 ? 16.898 3.251 -22.943 1.00 58.16 102 LEU A C 1
ATOM 798 O O . LEU A 1 102 ? 17.352 4.047 -23.754 1.00 58.16 102 LEU A O 1
ATOM 802 N N . SER A 1 103 ? 17.305 3.231 -21.670 1.00 53.12 103 SER A N 1
ATOM 803 C CA . SER A 1 103 ? 18.267 4.179 -21.090 1.00 53.12 103 SER A CA 1
ATOM 804 C C . SER A 1 103 ? 19.736 3.875 -21.410 1.00 53.12 103 SER A C 1
ATOM 806 O O . SER A 1 103 ? 20.625 4.572 -20.920 1.00 53.12 103 SER A O 1
ATOM 808 N N . ARG A 1 104 ? 20.036 2.810 -22.166 1.00 59.06 104 ARG A N 1
ATOM 809 C CA . ARG A 1 104 ? 21.421 2.492 -22.527 1.00 59.06 104 ARG A CA 1
ATOM 810 C C . ARG A 1 104 ? 21.950 3.473 -23.575 1.00 59.06 104 ARG A C 1
ATOM 812 O O . ARG A 1 104 ? 21.274 3.664 -24.586 1.00 59.06 104 ARG A O 1
ATOM 819 N N . PRO A 1 105 ? 23.208 3.935 -23.442 1.00 45.56 105 PRO A N 1
ATOM 820 C CA . PRO A 1 105 ? 23.877 4.729 -24.475 1.00 45.56 105 PRO A CA 1
ATOM 821 C C . PRO A 1 105 ? 23.965 4.004 -25.833 1.00 45.56 105 PRO A C 1
ATOM 823 O O . PRO A 1 105 ? 24.057 4.640 -26.874 1.00 45.56 105 PRO A O 1
ATOM 826 N N . GLU A 1 106 ? 23.895 2.668 -25.834 1.00 44.06 106 GLU A N 1
ATOM 827 C CA . GLU A 1 106 ? 23.877 1.815 -27.033 1.00 44.06 106 GLU A CA 1
ATOM 828 C C . GLU A 1 106 ? 22.516 1.789 -27.760 1.00 44.06 106 GLU A C 1
ATOM 830 O O . GLU A 1 106 ? 22.469 1.438 -28.936 1.00 44.06 106 GLU A O 1
ATOM 835 N N . VAL A 1 107 ? 21.413 2.110 -27.065 1.00 45.12 107 VAL A N 1
ATOM 836 C CA . VAL A 1 107 ? 20.040 2.172 -27.614 1.00 45.12 107 VAL A CA 1
ATOM 837 C C . VAL A 1 107 ? 19.642 3.613 -27.917 1.00 45.12 107 VAL A C 1
ATOM 839 O O . VAL A 1 107 ? 18.964 3.857 -28.913 1.00 45.12 107 VAL A O 1
ATOM 842 N N . SER A 1 108 ? 20.135 4.580 -27.138 1.00 41.81 108 SER A N 1
ATOM 843 C CA . SER A 1 108 ? 20.185 5.985 -27.538 1.00 41.81 108 SER A CA 1
ATOM 844 C C . SER A 1 108 ? 21.274 6.163 -28.603 1.00 41.81 108 SER A C 1
ATOM 846 O O . SER A 1 108 ? 22.328 6.746 -28.361 1.00 41.81 108 SER A O 1
ATOM 848 N N . VAL A 1 109 ? 21.035 5.615 -29.793 1.00 44.59 109 VAL A N 1
ATOM 849 C CA . VAL A 1 109 ? 21.891 5.767 -30.974 1.00 44.59 109 VAL A CA 1
ATOM 850 C C . VAL A 1 109 ? 21.717 7.178 -31.545 1.00 44.59 109 VAL A C 1
ATOM 852 O O . VAL A 1 109 ? 21.392 7.357 -32.712 1.00 44.59 109 VAL A O 1
ATOM 855 N N . LEU A 1 110 ? 21.947 8.202 -30.724 1.00 38.22 110 LEU A N 1
ATOM 856 C CA . LEU A 1 110 ? 22.296 9.520 -31.224 1.00 38.22 110 LEU A CA 1
ATOM 857 C C . LEU A 1 110 ? 23.536 10.050 -30.517 1.00 38.22 110 LEU A C 1
ATOM 859 O O . LEU A 1 110 ? 23.681 9.896 -29.303 1.00 38.22 110 LEU A O 1
ATOM 863 N N . PRO A 1 111 ? 24.400 10.745 -31.267 1.00 37.34 111 PRO A N 1
ATOM 864 C CA . PRO A 1 111 ? 25.532 11.439 -30.696 1.00 37.34 111 PRO A CA 1
ATOM 865 C C . PRO A 1 111 ? 25.011 12.565 -29.796 1.00 37.34 111 PRO A C 1
ATOM 867 O O . PRO A 1 111 ? 24.474 13.564 -30.273 1.00 37.34 111 PRO A O 1
ATOM 870 N N . SER A 1 112 ? 25.189 12.432 -28.482 1.00 35.62 112 SER A N 1
ATOM 871 C CA . SER A 1 112 ? 25.180 13.611 -27.618 1.00 35.62 112 SER A CA 1
ATOM 872 C C . SER A 1 112 ? 26.380 14.492 -28.011 1.00 35.62 112 SER A C 1
ATOM 874 O O . SER A 1 112 ? 27.460 13.947 -28.261 1.00 35.62 112 SER A O 1
ATOM 876 N N . PRO A 1 113 ? 26.265 15.833 -28.076 1.00 36.62 113 PRO A N 1
ATOM 877 C CA . PRO A 1 113 ? 27.326 16.703 -28.601 1.00 36.62 113 PRO A CA 1
ATOM 878 C C . PRO A 1 113 ? 28.634 16.714 -27.788 1.00 36.62 113 PRO A C 1
ATOM 880 O O . PRO A 1 113 ? 29.568 17.417 -28.162 1.00 36.62 113 PRO A O 1
ATOM 883 N N . ILE A 1 114 ? 28.699 15.994 -26.664 1.00 36.53 114 ILE A N 1
ATOM 884 C CA . ILE A 1 114 ? 29.714 16.175 -25.616 1.00 36.53 114 ILE A CA 1
ATOM 885 C C . ILE A 1 114 ? 30.808 15.084 -25.623 1.00 36.53 114 ILE A C 1
ATOM 887 O O . ILE A 1 114 ? 31.788 15.192 -24.895 1.00 36.53 114 ILE A O 1
ATOM 891 N N . GLY A 1 115 ? 30.740 14.091 -26.511 1.00 39.97 115 GLY A N 1
ATOM 892 C CA . GLY A 1 115 ? 31.820 13.112 -26.685 1.00 39.97 115 GLY A CA 1
ATOM 893 C C . GLY A 1 115 ? 31.885 12.619 -28.121 1.00 39.97 115 GLY A C 1
ATOM 894 O O . GLY A 1 115 ? 31.156 11.710 -28.495 1.00 39.97 115 GLY A O 1
ATOM 895 N N . ARG A 1 116 ? 32.709 13.269 -28.952 1.00 40.66 116 ARG A N 1
ATOM 896 C CA . ARG A 1 116 ? 33.059 12.780 -30.291 1.00 40.66 116 ARG A CA 1
ATOM 897 C C . ARG A 1 116 ? 34.323 11.938 -30.195 1.00 40.66 116 ARG A C 1
ATOM 899 O O . ARG A 1 116 ? 35.419 12.433 -30.431 1.00 40.66 116 ARG A O 1
ATOM 906 N N . ASP A 1 117 ? 34.167 10.673 -29.865 1.00 43.12 117 ASP A N 1
ATOM 907 C CA . ASP A 1 117 ? 35.142 9.633 -30.144 1.00 43.12 117 ASP A CA 1
ATOM 908 C C . ASP A 1 117 ? 34.718 8.887 -31.420 1.00 43.12 117 ASP A C 1
ATOM 910 O O . ASP A 1 117 ? 33.578 8.442 -31.560 1.00 43.12 117 ASP A O 1
ATOM 914 N N . GLU A 1 118 ? 35.638 8.773 -32.388 1.00 43.88 118 GLU A N 1
ATOM 915 C CA . GLU A 1 118 ? 35.403 8.204 -33.732 1.00 43.88 118 GLU A CA 1
ATOM 916 C C . GLU A 1 118 ? 34.782 6.791 -33.683 1.00 43.88 118 GLU A C 1
ATOM 918 O O . GLU A 1 118 ? 33.999 6.407 -34.551 1.00 43.88 118 GLU A O 1
ATOM 923 N N . THR A 1 119 ? 35.011 6.062 -32.587 1.00 47.81 119 THR A N 1
ATOM 924 C CA . THR A 1 119 ? 34.451 4.725 -32.335 1.00 47.81 119 THR A CA 1
ATOM 925 C C . THR A 1 119 ? 32.933 4.700 -32.079 1.00 47.81 119 THR A C 1
ATOM 927 O O . THR A 1 119 ? 32.292 3.674 -32.314 1.00 47.81 119 THR A O 1
ATOM 930 N N . GLY A 1 120 ? 32.324 5.805 -31.630 1.00 42.06 120 GLY A N 1
ATOM 931 C CA . GLY A 1 120 ? 30.874 5.911 -31.407 1.00 42.06 120 GLY A CA 1
ATOM 932 C C . GLY A 1 120 ? 30.071 6.120 -32.699 1.00 42.06 120 GLY A C 1
ATOM 933 O O . GLY A 1 120 ? 28.935 5.649 -32.827 1.00 42.06 120 GLY A O 1
ATOM 934 N N . ILE A 1 121 ? 30.680 6.769 -33.696 1.00 43.19 121 ILE A N 1
ATOM 935 C CA . ILE A 1 121 ? 30.068 7.055 -35.004 1.00 43.19 121 ILE A CA 1
ATOM 936 C C . ILE A 1 121 ? 30.035 5.787 -35.877 1.00 43.19 121 ILE A C 1
ATOM 938 O O . ILE A 1 121 ? 29.019 5.484 -36.502 1.00 43.19 121 ILE A O 1
ATOM 942 N N . GLU A 1 122 ? 31.095 4.977 -35.860 1.00 44.91 122 GLU A N 1
ATOM 943 C CA . GLU A 1 122 ? 31.126 3.705 -36.601 1.00 44.91 122 GLU A CA 1
ATOM 944 C C . GLU A 1 122 ? 30.149 2.665 -36.024 1.00 44.91 122 GLU A C 1
ATOM 946 O O . GLU A 1 122 ? 29.475 1.948 -36.770 1.00 44.91 122 GLU A O 1
ATOM 951 N N . ARG A 1 123 ? 29.999 2.618 -34.691 1.00 46.50 123 ARG A N 1
ATOM 952 C CA . ARG A 1 123 ? 29.046 1.715 -34.018 1.00 46.50 123 ARG A CA 1
ATOM 953 C C . ARG A 1 123 ? 27.591 2.077 -34.315 1.00 46.50 123 ARG A C 1
ATOM 955 O O . ARG A 1 123 ? 26.787 1.182 -34.568 1.00 46.50 123 ARG A O 1
ATOM 962 N N . SER A 1 124 ? 27.252 3.366 -34.333 1.00 49.00 124 SER A N 1
ATOM 963 C CA . SER A 1 124 ? 25.893 3.839 -34.634 1.00 49.00 124 SER A CA 1
ATOM 964 C C . SER A 1 124 ? 25.494 3.587 -36.095 1.00 49.00 124 SER A C 1
ATOM 966 O O . SER A 1 124 ? 24.414 3.050 -36.351 1.00 49.00 124 SER A O 1
ATOM 968 N N . ALA A 1 125 ? 26.390 3.841 -37.055 1.00 48.53 125 ALA A N 1
ATOM 969 C CA . ALA A 1 125 ? 26.172 3.518 -38.470 1.00 48.53 125 ALA A CA 1
ATOM 970 C C . ALA A 1 125 ? 26.068 1.996 -38.734 1.00 48.53 125 ALA A C 1
ATOM 972 O O . ALA A 1 125 ? 25.240 1.543 -39.535 1.00 48.53 125 ALA A O 1
ATOM 973 N N . GLY A 1 126 ? 26.858 1.184 -38.020 1.00 51.84 126 GLY A N 1
ATOM 974 C CA . GLY A 1 126 ? 26.779 -0.280 -38.050 1.00 51.84 126 GLY A CA 1
ATOM 975 C C . GLY A 1 126 ? 25.449 -0.821 -37.513 1.00 51.84 126 GLY A C 1
ATOM 976 O O . GLY A 1 126 ? 24.841 -1.694 -38.126 1.00 51.84 126 GLY A O 1
ATOM 977 N N . ILE A 1 127 ? 24.933 -0.263 -36.416 1.00 53.09 127 ILE A N 1
ATOM 978 C CA . ILE A 1 127 ? 23.637 -0.663 -35.849 1.00 53.09 127 ILE A CA 1
ATOM 979 C C . ILE A 1 127 ? 22.489 -0.265 -36.785 1.00 53.09 127 ILE A C 1
ATOM 981 O O . ILE A 1 127 ? 21.656 -1.109 -37.103 1.00 53.09 127 ILE A O 1
ATOM 985 N N . ILE A 1 128 ? 22.471 0.967 -37.306 1.00 55.06 128 ILE A N 1
ATOM 986 C CA . ILE A 1 128 ? 21.419 1.447 -38.223 1.00 55.06 128 ILE A CA 1
ATOM 987 C C . ILE A 1 128 ? 21.400 0.635 -39.530 1.00 55.06 128 ILE A C 1
ATOM 989 O O . ILE A 1 128 ? 20.331 0.265 -40.021 1.00 55.06 128 ILE A O 1
ATOM 993 N N . SER A 1 129 ? 22.565 0.285 -40.082 1.00 54.09 129 SER A N 1
ATOM 994 C CA . SER A 1 129 ? 22.642 -0.588 -41.263 1.00 54.09 129 SER A CA 1
ATOM 995 C C . SER A 1 129 ? 22.196 -2.028 -40.966 1.00 54.09 129 SER A C 1
ATOM 997 O O . SER A 1 129 ? 21.533 -2.647 -41.798 1.00 54.09 129 SER A O 1
ATOM 999 N N . LEU A 1 130 ? 22.457 -2.561 -39.768 1.00 54.56 130 LEU A N 1
ATOM 1000 C CA . LEU A 1 130 ? 21.959 -3.873 -39.332 1.00 54.56 130 LEU A CA 1
ATOM 1001 C C . LEU A 1 130 ? 20.442 -3.881 -39.045 1.00 54.56 130 LEU A C 1
ATOM 1003 O O . LEU A 1 130 ? 19.790 -4.890 -39.332 1.00 54.56 130 LEU A O 1
ATOM 1007 N N . VAL A 1 131 ? 19.870 -2.770 -38.552 1.00 53.41 131 VAL A N 1
ATOM 1008 C CA . VAL A 1 131 ? 18.410 -2.550 -38.440 1.00 53.41 131 VAL A CA 1
ATOM 1009 C C . VAL A 1 131 ? 17.771 -2.612 -39.825 1.00 53.41 131 VAL A C 1
ATOM 1011 O O . VAL A 1 131 ? 16.841 -3.390 -40.043 1.00 53.41 131 VAL A O 1
ATOM 1014 N N . ARG A 1 132 ? 18.300 -1.828 -40.776 1.00 55.75 132 ARG A N 1
ATOM 1015 C CA . ARG A 1 132 ? 17.792 -1.748 -42.157 1.00 55.75 132 ARG A CA 1
ATOM 1016 C C . ARG A 1 132 ? 17.881 -3.090 -42.889 1.00 55.75 132 ARG A C 1
ATOM 1018 O O . ARG A 1 132 ? 17.010 -3.404 -43.691 1.00 55.75 132 ARG A O 1
ATOM 1025 N N . ASN A 1 133 ? 18.869 -3.915 -42.543 1.00 56.31 133 ASN A N 1
ATOM 1026 C CA . ASN A 1 133 ? 19.048 -5.266 -43.079 1.00 56.31 133 ASN A CA 1
ATOM 1027 C C . ASN A 1 133 ? 18.237 -6.360 -42.344 1.00 56.31 133 ASN A C 1
ATOM 1029 O O . ASN A 1 133 ? 18.453 -7.540 -42.612 1.00 56.31 133 ASN A O 1
ATOM 1033 N N . GLN A 1 134 ? 17.332 -6.006 -41.418 1.00 52.56 134 GLN A N 1
ATOM 1034 C CA . GLN A 1 134 ? 16.522 -6.937 -40.605 1.00 52.56 134 GLN A CA 1
ATOM 1035 C C . GLN A 1 134 ? 17.337 -7.959 -39.784 1.00 52.56 134 GLN A C 1
ATOM 1037 O O . GLN A 1 134 ? 16.828 -9.013 -39.406 1.00 52.56 134 GLN A O 1
ATOM 1042 N N . ARG A 1 135 ? 18.607 -7.663 -39.475 1.00 50.75 135 ARG A N 1
ATOM 1043 C CA . ARG A 1 135 ? 19.520 -8.599 -38.788 1.00 50.75 135 ARG A CA 1
ATOM 1044 C C . ARG A 1 135 ? 19.596 -8.415 -37.270 1.00 50.75 135 ARG A C 1
ATOM 1046 O O . ARG A 1 135 ? 20.349 -9.131 -36.615 1.00 50.75 135 ARG A O 1
ATOM 1053 N N . LEU A 1 136 ? 18.834 -7.485 -36.689 1.00 55.25 136 LEU A N 1
ATOM 1054 C CA . LEU A 1 136 ? 18.851 -7.225 -35.245 1.00 55.25 136 LEU A CA 1
ATOM 1055 C C . LEU A 1 136 ? 17.645 -7.848 -34.545 1.00 55.25 136 LEU A C 1
ATOM 1057 O O . LEU A 1 136 ? 16.559 -7.275 -34.481 1.00 55.25 136 LEU A O 1
ATOM 1061 N N . PHE A 1 137 ? 17.884 -9.029 -33.979 1.00 60.84 137 PHE A N 1
ATOM 1062 C CA . PHE A 1 137 ? 16.915 -9.803 -33.205 1.00 60.84 137 PHE A CA 1
ATOM 1063 C C . PHE A 1 137 ? 16.357 -9.013 -32.004 1.00 60.84 137 PHE A C 1
ATOM 1065 O O . PHE A 1 137 ? 15.150 -9.005 -31.785 1.00 60.84 137 PHE A O 1
ATOM 1072 N N . TRP A 1 138 ? 17.194 -8.233 -31.309 1.00 65.19 138 TRP A N 1
ATOM 1073 C CA . TRP A 1 138 ? 16.807 -7.576 -30.053 1.00 65.19 138 TRP A CA 1
ATOM 1074 C C . TRP A 1 138 ? 15.868 -6.362 -30.206 1.00 65.19 138 TRP A C 1
ATOM 1076 O O . TRP A 1 138 ? 15.060 -6.113 -29.317 1.00 65.19 138 TRP A O 1
ATOM 1086 N N . ILE A 1 139 ? 15.931 -5.604 -31.310 1.00 68.00 139 ILE A N 1
ATOM 1087 C CA . ILE A 1 139 ? 15.024 -4.456 -31.545 1.00 68.00 139 ILE A CA 1
ATOM 1088 C C . ILE A 1 139 ? 13.619 -4.948 -31.902 1.00 68.00 139 ILE A C 1
ATOM 1090 O O . ILE A 1 139 ? 12.616 -4.382 -31.464 1.00 68.00 139 ILE A O 1
ATOM 1094 N N . ASN A 1 140 ? 13.538 -6.038 -32.667 1.00 72.31 140 ASN A N 1
ATOM 1095 C CA . ASN A 1 140 ? 12.269 -6.713 -32.903 1.00 72.31 140 ASN A CA 1
ATOM 1096 C C . ASN A 1 140 ? 11.701 -7.290 -31.602 1.00 72.31 140 ASN A C 1
ATOM 1098 O O . ASN A 1 140 ? 10.507 -7.122 -31.356 1.00 72.31 140 ASN A O 1
ATOM 1102 N N . ASP A 1 141 ? 12.542 -7.873 -30.743 1.00 71.62 141 ASP A N 1
ATOM 1103 C CA . ASP A 1 141 ? 12.130 -8.313 -29.406 1.00 71.62 141 ASP A CA 1
ATOM 1104 C C . ASP A 1 141 ? 11.634 -7.136 -28.552 1.00 71.62 141 ASP A C 1
ATOM 1106 O O . ASP A 1 141 ? 10.609 -7.258 -27.885 1.00 71.62 141 ASP A O 1
ATOM 1110 N N . LEU A 1 142 ? 12.283 -5.968 -28.632 1.00 73.56 142 LEU A N 1
ATOM 1111 C CA . LEU A 1 142 ? 11.847 -4.747 -27.949 1.00 73.56 142 LEU A CA 1
ATOM 1112 C C . LEU A 1 142 ? 10.470 -4.300 -28.418 1.00 73.56 142 LEU A C 1
ATOM 1114 O O . LEU A 1 142 ? 9.600 -4.059 -27.588 1.00 73.56 142 LEU A O 1
ATOM 1118 N N . ARG A 1 143 ? 10.224 -4.267 -29.729 1.00 76.12 143 ARG A N 1
ATOM 1119 C CA . ARG A 1 143 ? 8.891 -3.958 -30.260 1.00 76.12 143 ARG A CA 1
ATOM 1120 C C . ARG A 1 143 ? 7.846 -4.973 -29.805 1.00 76.12 143 ARG A C 1
ATOM 1122 O O . ARG A 1 143 ? 6.741 -4.577 -29.449 1.00 76.12 143 ARG A O 1
ATOM 1129 N N . ILE A 1 144 ? 8.182 -6.264 -29.794 1.00 76.56 144 ILE A N 1
ATOM 1130 C CA . ILE A 1 144 ? 7.274 -7.312 -29.313 1.00 76.56 144 ILE A CA 1
ATOM 1131 C C . ILE A 1 144 ? 6.941 -7.081 -27.836 1.00 76.56 144 ILE A C 1
ATOM 1133 O O . ILE A 1 144 ? 5.767 -7.099 -27.477 1.00 76.56 144 ILE A O 1
ATOM 1137 N N . VAL A 1 145 ? 7.934 -6.823 -26.985 1.00 75.31 145 VAL A N 1
ATOM 1138 C CA . VAL A 1 145 ? 7.711 -6.575 -25.554 1.00 75.31 145 VAL A CA 1
ATOM 1139 C C . VAL A 1 145 ? 6.908 -5.296 -25.328 1.00 75.31 145 VAL A C 1
ATOM 1141 O O . VAL A 1 145 ? 5.925 -5.336 -24.595 1.00 75.31 145 VAL A O 1
ATOM 1144 N N . LEU A 1 146 ? 7.242 -4.201 -26.014 1.00 78.94 146 LEU A N 1
ATOM 1145 C CA . LEU A 1 146 ? 6.501 -2.939 -25.936 1.00 78.94 146 LEU A CA 1
ATOM 1146 C C . LEU A 1 146 ? 5.041 -3.091 -26.389 1.00 78.94 146 LEU A C 1
ATOM 1148 O O . LEU A 1 146 ? 4.143 -2.528 -25.769 1.00 78.94 146 LEU A O 1
ATOM 1152 N N . SER A 1 147 ? 4.783 -3.906 -27.417 1.00 82.12 147 SER A N 1
ATOM 1153 C CA . SER A 1 147 ? 3.420 -4.210 -27.875 1.00 82.12 147 SER A CA 1
ATOM 1154 C C . SER A 1 147 ? 2.620 -5.094 -26.910 1.00 82.12 147 SER A C 1
ATOM 1156 O O . SER A 1 147 ? 1.398 -5.142 -27.001 1.00 82.12 147 SER A O 1
ATOM 1158 N N . ARG A 1 148 ? 3.303 -5.804 -26.003 1.00 79.19 148 ARG A N 1
ATOM 1159 C CA . ARG A 1 148 ? 2.708 -6.692 -24.992 1.00 79.19 148 ARG A CA 1
ATOM 1160 C C . ARG A 1 148 ? 2.535 -6.026 -23.630 1.00 79.19 148 ARG A C 1
ATOM 1162 O O . ARG A 1 148 ? 2.051 -6.679 -22.708 1.00 79.19 148 ARG A O 1
ATOM 1169 N N . LEU A 1 149 ? 2.957 -4.771 -23.485 1.00 78.62 149 LEU A N 1
ATOM 1170 C CA . LEU A 1 149 ? 2.641 -3.985 -22.300 1.00 78.62 149 LEU A CA 1
ATOM 1171 C C . LEU A 1 149 ? 1.127 -3.793 -22.186 1.00 78.62 149 LEU A C 1
ATOM 1173 O O . LEU A 1 149 ? 0.400 -3.909 -23.172 1.00 78.62 149 LEU A O 1
ATOM 1177 N N . TYR A 1 150 ? 0.668 -3.490 -20.971 1.00 78.69 150 TYR A N 1
ATOM 1178 C CA . TYR A 1 150 ? -0.754 -3.306 -20.683 1.00 78.69 150 TYR A CA 1
ATOM 1179 C C . TYR A 1 150 ? -1.410 -2.277 -21.614 1.00 78.69 150 TYR A C 1
ATOM 1181 O O . TYR A 1 150 ? -2.450 -2.545 -22.209 1.00 78.69 150 TYR A O 1
ATOM 1189 N N . VAL A 1 151 ? -0.743 -1.136 -21.804 1.00 83.75 151 VAL A N 1
ATOM 1190 C CA . VAL A 1 151 ? -1.006 -0.208 -22.899 1.00 83.75 151 VAL A CA 1
ATOM 1191 C C . VAL A 1 151 ? 0.124 -0.390 -23.914 1.00 83.75 151 VAL A C 1
ATOM 1193 O O . VAL A 1 151 ? 1.272 -0.061 -23.603 1.00 83.75 151 VAL A O 1
ATOM 1196 N N . PRO A 1 152 ? -0.164 -0.913 -25.118 1.00 85.25 152 PRO A N 1
ATOM 1197 C CA . PRO A 1 152 ? 0.858 -1.141 -26.130 1.00 85.25 152 PRO A CA 1
ATOM 1198 C C . PRO A 1 152 ? 1.607 0.146 -26.483 1.00 85.25 152 PRO A C 1
ATOM 1200 O O . PRO A 1 152 ? 1.000 1.158 -26.835 1.00 85.25 152 PRO A O 1
ATOM 1203 N N . VAL A 1 153 ? 2.938 0.095 -26.433 1.00 83.69 153 VAL A N 1
ATOM 1204 C CA . VAL A 1 153 ? 3.803 1.217 -26.814 1.00 83.69 153 VAL A CA 1
ATOM 1205 C C . VAL A 1 153 ? 4.363 0.960 -28.209 1.00 83.69 153 VAL A C 1
ATOM 1207 O O . VAL A 1 153 ? 5.015 -0.052 -28.464 1.00 83.69 153 VAL A O 1
ATOM 1210 N N . ALA A 1 154 ? 4.108 1.880 -29.137 1.00 81.31 154 ALA A N 1
ATOM 1211 C CA . ALA A 1 154 ? 4.664 1.803 -30.480 1.00 81.31 154 ALA A CA 1
ATOM 1212 C C . ALA A 1 154 ? 6.077 2.401 -30.505 1.00 81.31 154 ALA A C 1
ATOM 1214 O O . ALA A 1 154 ? 6.286 3.535 -30.082 1.00 81.31 154 ALA A O 1
ATOM 1215 N N . LEU A 1 155 ? 7.036 1.647 -31.047 1.00 75.56 155 LEU A N 1
ATOM 1216 C CA . LEU A 1 155 ? 8.383 2.131 -31.344 1.00 75.56 155 LEU A CA 1
ATOM 1217 C C . LEU A 1 155 ? 8.632 1.997 -32.849 1.00 75.56 155 LEU A C 1
ATOM 1219 O O . LEU A 1 155 ? 8.642 0.886 -33.389 1.00 75.56 155 LEU A O 1
ATOM 1223 N N . ASN A 1 156 ? 8.808 3.130 -33.531 1.00 69.56 156 ASN A N 1
ATOM 1224 C CA . ASN A 1 156 ? 9.048 3.168 -34.971 1.00 69.56 156 ASN A CA 1
ATOM 1225 C C . ASN A 1 156 ? 10.520 2.871 -35.274 1.00 69.56 156 ASN A C 1
ATOM 1227 O O . ASN A 1 156 ? 11.378 3.733 -35.157 1.00 69.56 156 ASN A O 1
ATOM 1231 N N . ILE A 1 157 ? 10.791 1.638 -35.700 1.00 62.75 157 ILE A N 1
ATOM 1232 C CA . ILE A 1 157 ? 12.141 1.154 -36.039 1.00 62.75 157 ILE A CA 1
ATOM 1233 C C . ILE A 1 157 ? 12.573 1.584 -37.456 1.00 62.75 157 ILE A C 1
ATOM 1235 O O . ILE A 1 157 ? 13.754 1.577 -37.782 1.00 62.75 157 ILE A O 1
ATOM 1239 N N . GLY A 1 158 ? 11.613 1.922 -38.324 1.00 57.00 158 GLY A N 1
ATOM 1240 C CA . GLY A 1 158 ? 11.878 2.275 -39.724 1.00 57.00 158 GLY A CA 1
ATOM 1241 C C . GLY A 1 158 ? 12.378 3.708 -39.950 1.00 57.00 158 GLY A C 1
ATOM 1242 O O . GLY A 1 158 ? 12.810 4.008 -41.059 1.00 57.00 158 GLY A O 1
ATOM 1243 N N . GLY A 1 159 ? 12.303 4.574 -38.934 1.00 60.94 159 GLY A N 1
ATOM 1244 C CA . GLY A 1 159 ? 12.842 5.939 -38.957 1.00 60.94 159 GLY A CA 1
ATOM 1245 C C . GLY A 1 159 ? 14.180 6.041 -38.222 1.00 60.94 159 GLY A C 1
ATOM 1246 O O . GLY A 1 159 ? 14.644 5.060 -37.639 1.00 60.94 159 GLY A O 1
ATOM 1247 N N . ASP A 1 160 ? 14.797 7.223 -38.236 1.00 55.47 160 ASP A N 1
ATOM 1248 C CA . ASP A 1 160 ? 15.981 7.485 -37.415 1.00 55.47 160 ASP A CA 1
ATOM 1249 C C . ASP A 1 160 ? 15.574 7.419 -35.934 1.00 55.47 160 ASP A C 1
ATOM 1251 O O . ASP A 1 160 ? 14.706 8.162 -35.478 1.00 55.47 160 ASP A O 1
ATOM 1255 N N . LEU A 1 161 ? 16.145 6.459 -35.202 1.00 65.88 161 LEU A N 1
ATOM 1256 C CA . LEU A 1 161 ? 15.855 6.225 -33.790 1.00 65.88 161 LEU A CA 1
ATOM 1257 C C . LEU A 1 161 ? 16.519 7.339 -32.971 1.00 65.88 161 LEU A C 1
ATOM 1259 O O . LEU A 1 161 ? 17.686 7.238 -32.596 1.00 65.88 161 LEU A O 1
ATOM 1263 N N . ASP A 1 162 ? 15.793 8.434 -32.768 1.00 69.25 162 ASP A N 1
ATOM 1264 C CA . ASP A 1 162 ? 16.299 9.623 -32.101 1.00 69.25 162 ASP A CA 1
ATOM 1265 C C . ASP A 1 162 ? 16.112 9.570 -30.568 1.00 69.25 162 ASP A C 1
ATOM 1267 O O . ASP A 1 162 ? 15.282 8.840 -30.021 1.00 69.25 162 ASP A O 1
ATOM 1271 N N . VAL A 1 163 ? 16.934 10.334 -29.843 1.00 70.56 163 VAL A N 1
ATOM 1272 C CA . VAL A 1 163 ? 16.854 10.485 -28.375 1.00 70.56 163 VAL A CA 1
ATOM 1273 C C . VAL A 1 163 ? 15.457 10.945 -27.941 1.00 70.56 163 VAL A C 1
ATOM 1275 O O . VAL A 1 163 ? 14.915 10.330 -27.023 1.00 70.56 163 VAL A O 1
ATOM 1278 N N . PRO A 1 164 ? 14.815 11.927 -28.608 1.00 75.94 164 PRO A N 1
ATOM 1279 C CA . PRO A 1 164 ? 13.439 12.305 -28.299 1.00 75.94 164 PRO A CA 1
ATOM 1280 C C . PRO A 1 164 ? 12.428 11.157 -28.424 1.00 75.94 164 PRO A C 1
ATOM 1282 O O . PRO A 1 164 ? 11.557 11.033 -27.562 1.00 75.94 164 PRO A O 1
ATOM 1285 N N . ALA A 1 165 ? 12.525 10.294 -29.442 1.00 72.69 165 ALA A N 1
ATOM 1286 C CA . ALA A 1 165 ? 11.635 9.143 -29.587 1.00 72.69 165 ALA A CA 1
ATOM 1287 C C . ALA A 1 165 ? 11.873 8.095 -28.500 1.00 72.69 165 ALA A C 1
ATOM 1289 O O . ALA A 1 165 ? 10.907 7.518 -28.000 1.00 72.69 165 ALA A O 1
ATOM 1290 N N . VAL A 1 166 ? 13.126 7.863 -28.098 1.00 74.38 166 VAL A N 1
ATOM 1291 C CA . VAL A 1 166 ? 13.446 6.950 -26.989 1.00 74.38 166 VAL A CA 1
ATOM 1292 C C . VAL A 1 166 ? 12.900 7.493 -25.666 1.00 74.38 166 VAL A C 1
ATOM 1294 O O . VAL A 1 166 ? 12.223 6.762 -24.943 1.00 74.38 166 VAL A O 1
ATOM 1297 N N . GLU A 1 167 ? 13.101 8.778 -25.369 1.00 76.50 167 GLU A N 1
ATOM 1298 C CA . GLU A 1 167 ? 12.534 9.423 -24.177 1.00 76.50 167 GLU A CA 1
ATOM 1299 C C . GLU A 1 167 ? 10.999 9.407 -24.187 1.00 76.50 167 GLU A C 1
ATOM 1301 O O . GLU A 1 167 ? 10.362 9.152 -23.160 1.00 76.50 167 GLU A O 1
ATOM 1306 N N . ALA A 1 168 ? 10.380 9.640 -25.347 1.00 80.44 168 ALA A N 1
ATOM 1307 C CA . ALA A 1 168 ? 8.935 9.545 -25.509 1.00 80.44 168 ALA A CA 1
ATOM 1308 C C . ALA A 1 168 ? 8.436 8.111 -25.275 1.00 80.44 168 ALA A C 1
ATOM 1310 O O . ALA A 1 168 ? 7.434 7.920 -24.584 1.00 80.44 168 ALA A O 1
ATOM 1311 N N . ALA A 1 169 ? 9.148 7.103 -25.787 1.00 79.62 169 ALA A N 1
ATOM 1312 C CA . ALA A 1 169 ? 8.834 5.699 -25.548 1.00 79.62 169 ALA A CA 1
ATOM 1313 C C . ALA A 1 169 ? 8.964 5.341 -24.060 1.00 79.62 169 ALA A C 1
ATOM 1315 O O . ALA A 1 169 ? 8.057 4.714 -23.519 1.00 79.62 169 ALA A O 1
ATOM 1316 N N . MET A 1 170 ? 10.015 5.799 -23.368 1.00 79.75 170 MET A N 1
ATOM 1317 C CA . MET A 1 170 ? 10.175 5.606 -21.918 1.00 79.75 170 MET A CA 1
ATOM 1318 C C . MET A 1 170 ? 8.999 6.198 -21.131 1.00 79.75 170 MET A C 1
ATOM 1320 O O . MET A 1 170 ? 8.422 5.510 -20.289 1.00 79.75 170 MET A O 1
ATOM 1324 N N . LYS A 1 171 ? 8.574 7.423 -21.465 1.00 83.56 171 LYS A N 1
ATOM 1325 C CA . LYS A 1 171 ? 7.384 8.051 -20.863 1.00 83.56 171 LYS A CA 1
ATOM 1326 C C . LYS A 1 171 ? 6.102 7.267 -21.155 1.00 83.56 171 LYS A C 1
ATOM 1328 O O . LYS A 1 171 ? 5.219 7.186 -20.306 1.00 83.56 171 LYS A O 1
ATOM 1333 N N . CYS A 1 172 ? 5.970 6.684 -22.347 1.00 84.50 172 CYS A N 1
ATOM 1334 C CA . CYS A 1 172 ? 4.819 5.841 -22.682 1.00 84.50 172 CYS A CA 1
ATOM 1335 C C . CYS A 1 172 ? 4.823 4.520 -21.902 1.00 84.50 172 CYS A C 1
ATOM 1337 O O . CYS A 1 172 ? 3.761 4.066 -21.483 1.00 84.50 172 CYS A O 1
ATOM 1339 N N . VAL A 1 173 ? 5.999 3.931 -21.660 1.00 82.31 173 VAL A N 1
ATOM 1340 C CA . VAL A 1 173 ? 6.145 2.747 -20.799 1.00 82.31 173 VAL A CA 1
ATOM 1341 C C . VAL A 1 173 ? 5.698 3.073 -19.374 1.00 82.31 173 VAL A C 1
ATOM 1343 O O . VAL A 1 173 ? 4.894 2.329 -18.822 1.00 82.31 173 VAL A O 1
ATOM 1346 N N . GLU A 1 174 ? 6.129 4.204 -18.807 1.00 81.38 174 GLU A N 1
ATOM 1347 C CA . GLU A 1 174 ? 5.680 4.656 -17.477 1.00 81.38 174 GLU A CA 1
ATOM 1348 C C . GLU A 1 174 ? 4.162 4.811 -17.410 1.00 81.38 174 GLU A C 1
ATOM 1350 O O . GLU A 1 174 ? 3.521 4.230 -16.537 1.00 81.38 174 GLU A O 1
ATOM 1355 N N . LYS A 1 175 ? 3.564 5.499 -18.388 1.00 84.69 175 LYS A N 1
ATOM 1356 C CA . LYS A 1 175 ? 2.103 5.650 -18.471 1.00 84.69 175 LYS A CA 1
ATOM 1357 C C . LYS A 1 175 ? 1.379 4.313 -18.590 1.00 84.69 175 LYS A C 1
ATOM 1359 O O . LYS A 1 175 ? 0.331 4.130 -17.976 1.00 84.69 175 LYS A O 1
ATOM 1364 N N . SER A 1 176 ? 1.925 3.366 -19.356 1.00 84.19 176 SER A N 1
ATOM 1365 C CA . SER A 1 176 ? 1.363 2.017 -19.437 1.00 84.19 176 SER A CA 1
ATOM 1366 C C . SER A 1 176 ? 1.376 1.317 -18.079 1.00 84.19 176 SER A C 1
ATOM 1368 O O . SER A 1 176 ? 0.455 0.554 -17.797 1.00 84.19 176 SER A O 1
ATOM 1370 N N . MET A 1 177 ? 2.412 1.522 -17.263 1.00 77.88 177 MET A N 1
ATOM 1371 C CA . MET A 1 177 ? 2.472 0.950 -15.918 1.00 77.88 177 MET A CA 1
ATOM 1372 C C . MET A 1 177 ? 1.462 1.606 -14.986 1.00 77.88 177 MET A C 1
ATOM 1374 O O . MET A 1 177 ? 0.799 0.905 -14.231 1.00 77.88 177 MET A O 1
ATOM 1378 N N . GLU A 1 178 ? 1.356 2.935 -15.019 1.00 81.19 178 GLU A N 1
ATOM 1379 C CA . GLU A 1 178 ? 0.396 3.680 -14.202 1.00 81.19 178 GLU A CA 1
ATOM 1380 C C . GLU A 1 178 ? -1.036 3.244 -14.510 1.00 81.19 178 GLU A C 1
ATOM 1382 O O . GLU A 1 178 ? -1.770 2.908 -13.586 1.00 81.19 178 GLU A O 1
ATOM 1387 N N . ALA A 1 179 ? -1.394 3.151 -15.795 1.00 84.44 179 ALA A N 1
ATOM 1388 C CA . ALA A 1 179 ? -2.711 2.693 -16.233 1.00 84.44 179 ALA A CA 1
ATOM 1389 C C . ALA A 1 179 ? -3.022 1.267 -15.758 1.00 84.44 179 ALA A C 1
ATOM 1391 O O . ALA A 1 179 ? -4.145 0.977 -15.357 1.00 84.44 179 ALA A O 1
ATOM 1392 N N . TRP A 1 180 ? -2.025 0.384 -15.782 1.00 82.38 180 TRP A N 1
ATOM 1393 C CA . TRP A 1 180 ? -2.181 -0.983 -15.297 1.00 82.38 180 TRP A CA 1
ATOM 1394 C C . TRP A 1 180 ? -2.395 -1.040 -13.779 1.00 82.38 180 TRP A C 1
ATOM 1396 O O . TRP A 1 180 ? -3.266 -1.754 -13.298 1.00 82.38 180 TRP A O 1
ATOM 1406 N N . ILE A 1 181 ? -1.616 -0.269 -13.018 1.00 77.69 181 ILE A N 1
ATOM 1407 C CA . ILE A 1 181 ? -1.738 -0.186 -11.557 1.00 77.69 181 ILE A CA 1
ATOM 1408 C C . ILE A 1 181 ? -3.086 0.400 -11.155 1.00 77.69 181 ILE A C 1
ATOM 1410 O O . ILE A 1 181 ? -3.693 -0.088 -10.204 1.00 77.69 181 ILE A O 1
ATOM 1414 N N . ASP A 1 182 ? -3.545 1.429 -11.861 1.00 83.31 182 ASP A N 1
ATOM 1415 C CA . ASP A 1 182 ? -4.854 2.027 -11.626 1.00 83.31 182 ASP A CA 1
ATOM 1416 C C . ASP A 1 182 ? -5.975 1.010 -11.884 1.00 83.31 182 ASP A C 1
ATOM 1418 O O . ASP A 1 182 ? -6.835 0.844 -11.021 1.00 83.31 182 ASP A O 1
ATOM 1422 N N . ASP A 1 183 ? -5.916 0.250 -12.984 1.00 83.88 183 ASP A N 1
ATOM 1423 C CA . ASP A 1 183 ? -6.892 -0.809 -13.282 1.00 83.88 183 ASP A CA 1
ATOM 1424 C C . ASP A 1 183 ? -6.873 -1.945 -12.240 1.00 83.88 183 ASP A C 1
ATOM 1426 O O . ASP A 1 183 ? -7.919 -2.391 -11.762 1.00 83.88 183 ASP A O 1
ATOM 1430 N N . GLU A 1 184 ? -5.690 -2.374 -11.792 1.00 79.81 184 GLU A N 1
ATOM 1431 C CA . GLU A 1 184 ? -5.548 -3.390 -10.739 1.00 79.81 184 GLU A CA 1
ATOM 1432 C C . GLU A 1 184 ? -6.126 -2.895 -9.394 1.00 79.81 184 GLU A C 1
ATOM 1434 O O . GLU A 1 184 ? -6.768 -3.640 -8.648 1.00 79.81 184 GLU A O 1
ATOM 1439 N N . ILE A 1 185 ? -5.933 -1.610 -9.073 1.00 81.00 185 ILE A N 1
ATOM 1440 C CA . ILE A 1 185 ? -6.510 -0.977 -7.880 1.00 81.00 185 ILE A CA 1
ATOM 1441 C C . ILE A 1 185 ? -8.036 -0.889 -7.993 1.00 81.00 185 ILE A C 1
ATOM 1443 O O . ILE A 1 185 ? -8.735 -1.171 -7.017 1.00 81.00 185 ILE A O 1
ATOM 1447 N N . GLU A 1 186 ? -8.557 -0.483 -9.149 1.00 85.88 186 GLU A N 1
ATOM 1448 C CA . GLU A 1 186 ? -9.991 -0.299 -9.382 1.00 85.88 186 GLU A CA 1
ATOM 1449 C C . GLU A 1 186 ? -10.756 -1.626 -9.430 1.00 85.88 186 GLU A C 1
ATOM 1451 O O . GLU A 1 186 ? -11.868 -1.723 -8.897 1.00 85.88 186 GLU A O 1
ATOM 1456 N N . SER A 1 187 ? -10.148 -2.663 -10.008 1.00 83.94 187 SER A N 1
ATOM 1457 C CA . SER A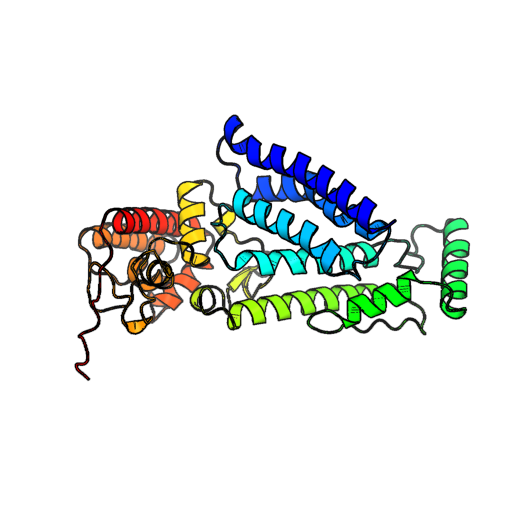 1 187 ? -10.710 -4.014 -10.073 1.00 83.94 187 SER A CA 1
ATOM 1458 C C . SER A 1 187 ? -10.651 -4.748 -8.726 1.00 83.94 187 SER A C 1
ATOM 1460 O O . SER A 1 187 ? -11.493 -5.611 -8.446 1.00 83.94 187 SER A O 1
ATOM 1462 N N . SER A 1 188 ? -9.717 -4.386 -7.838 1.00 81.56 188 SER A N 1
ATOM 1463 C CA . SER A 1 188 ? -9.588 -5.023 -6.527 1.00 81.56 188 SER A CA 1
ATOM 1464 C C . SER A 1 188 ? -10.703 -4.633 -5.556 1.00 81.56 188 SER A C 1
ATOM 1466 O O . SER A 1 188 ? -10.717 -3.569 -4.942 1.00 81.56 188 SER A O 1
ATOM 1468 N N . SER A 1 189 ? -11.562 -5.594 -5.230 1.00 79.62 189 SER A N 1
ATOM 1469 C CA . SER A 1 189 ? -12.539 -5.452 -4.137 1.00 79.62 189 SER A CA 1
ATOM 1470 C C . SER A 1 189 ? -11.926 -5.315 -2.728 1.00 79.62 189 SER A C 1
ATOM 1472 O O . SER A 1 189 ? -12.673 -5.253 -1.749 1.00 79.62 189 SER A O 1
ATOM 1474 N N . ARG A 1 190 ? -10.596 -5.377 -2.566 1.00 79.12 190 ARG A N 1
ATOM 1475 C CA . ARG A 1 190 ? -9.918 -5.254 -1.262 1.00 79.12 190 ARG A CA 1
ATOM 1476 C C . ARG A 1 190 ? -9.424 -3.856 -1.005 1.00 79.12 190 ARG A C 1
ATOM 1478 O O . ARG A 1 190 ? -9.605 -3.348 0.096 1.00 79.12 190 ARG A O 1
ATOM 1485 N N . VAL A 1 191 ? -8.713 -3.305 -1.977 1.00 77.75 191 VAL A N 1
ATOM 1486 C CA . VAL A 1 191 ? -7.892 -2.116 -1.764 1.00 77.75 191 VAL A CA 1
ATOM 1487 C C . VAL A 1 191 ? -8.473 -0.885 -2.453 1.00 77.75 191 VAL A C 1
ATOM 1489 O O . VAL A 1 191 ? -8.110 0.230 -2.081 1.00 77.75 191 VAL A O 1
ATOM 1492 N N . ARG A 1 192 ? -9.433 -1.069 -3.372 1.00 82.00 192 ARG A N 1
ATOM 1493 C CA . ARG A 1 192 ? -10.110 0.005 -4.108 1.00 82.00 192 ARG A CA 1
ATOM 1494 C C . ARG A 1 192 ? -10.547 1.158 -3.209 1.00 82.00 192 ARG A C 1
ATOM 1496 O O . ARG A 1 192 ? -10.205 2.307 -3.482 1.00 82.00 192 ARG A O 1
ATOM 1503 N N . ASP A 1 193 ? -11.226 0.858 -2.104 1.00 83.19 193 ASP A N 1
ATOM 1504 C CA . ASP A 1 193 ? -11.820 1.882 -1.237 1.00 83.19 193 ASP A CA 1
ATOM 1505 C C . ASP A 1 193 ? -10.785 2.880 -0.698 1.00 83.19 193 ASP A C 1
ATOM 1507 O O . ASP A 1 193 ? -11.095 4.062 -0.596 1.0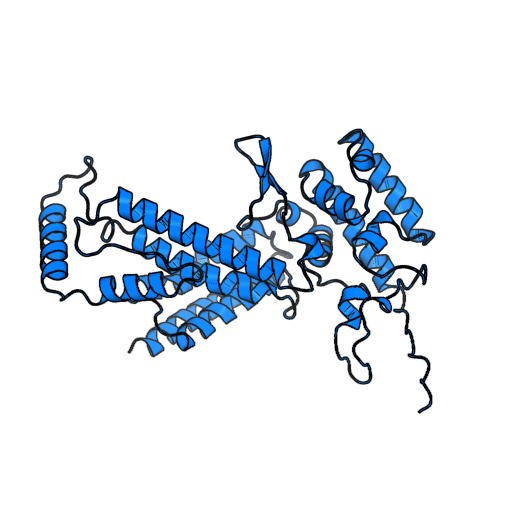0 83.19 193 ASP A O 1
ATOM 1511 N N . LEU A 1 194 ? -9.548 2.449 -0.410 1.00 83.31 194 LEU A N 1
ATOM 1512 C CA . LEU A 1 194 ? -8.483 3.287 0.169 1.00 83.31 194 LEU A CA 1
ATOM 1513 C C . LEU A 1 194 ? -7.356 3.663 -0.807 1.00 83.31 194 LEU A C 1
ATOM 1515 O O . LEU A 1 194 ? -6.583 4.582 -0.514 1.00 83.31 194 LEU A O 1
ATOM 1519 N N . LEU A 1 195 ? -7.201 2.947 -1.923 1.00 83.25 195 LEU A N 1
ATOM 1520 C CA . LEU A 1 195 ? -6.128 3.193 -2.893 1.00 83.25 195 LEU A CA 1
ATOM 1521 C C . LEU A 1 195 ? -6.583 4.014 -4.105 1.00 83.25 195 LEU A C 1
ATOM 1523 O O . LEU A 1 195 ? -5.751 4.736 -4.651 1.00 83.25 195 LEU A O 1
ATOM 1527 N N . VAL A 1 196 ? -7.863 3.948 -4.501 1.00 83.94 196 VAL A N 1
ATOM 1528 C CA . VAL A 1 196 ? -8.373 4.730 -5.644 1.00 83.94 196 VAL A CA 1
ATOM 1529 C C . VAL A 1 196 ? -8.229 6.222 -5.375 1.00 83.94 196 VAL A C 1
ATOM 1531 O O . VAL A 1 196 ? -8.588 6.704 -4.291 1.00 83.94 196 VAL A O 1
ATOM 1534 N N . ASP A 1 197 ? -7.710 6.918 -6.389 1.00 82.31 197 ASP A N 1
ATOM 1535 C CA . ASP A 1 197 ? -7.453 8.360 -6.421 1.00 82.31 197 ASP A CA 1
ATOM 1536 C C . ASP A 1 197 ? -6.668 8.862 -5.215 1.00 82.31 197 ASP A C 1
ATOM 1538 O O . ASP A 1 197 ? -6.887 9.954 -4.688 1.00 82.31 197 ASP A O 1
ATOM 1542 N N . ARG A 1 198 ? -5.720 8.041 -4.759 1.00 79.19 198 ARG A N 1
ATOM 1543 C CA . ARG A 1 198 ? -4.827 8.434 -3.684 1.00 79.19 198 ARG A CA 1
ATOM 1544 C C . ARG A 1 198 ? -4.010 9.654 -4.081 1.00 79.19 198 ARG A C 1
ATOM 1546 O O . ARG A 1 198 ? -3.232 9.628 -5.037 1.00 79.19 198 ARG A O 1
ATOM 1553 N N . LEU A 1 199 ? -4.125 10.670 -3.240 1.00 83.75 199 LEU A N 1
ATOM 1554 C CA . LEU A 1 199 ? -3.360 11.895 -3.334 1.00 83.75 199 LEU A CA 1
ATOM 1555 C C . LEU A 1 199 ? -2.084 11.800 -2.499 1.00 83.75 199 LEU A C 1
ATOM 1557 O O . LEU A 1 199 ? -2.077 11.245 -1.402 1.00 83.75 199 LEU A O 1
ATOM 1561 N N . GLU A 1 200 ? -1.015 12.377 -3.025 1.00 80.75 200 GLU A N 1
ATOM 1562 C CA . GLU A 1 200 ? 0.243 12.598 -2.321 1.00 80.75 200 GLU A CA 1
ATOM 1563 C C . GLU A 1 200 ? 0.626 14.066 -2.426 1.00 80.75 200 GLU A C 1
ATOM 1565 O O . GLU A 1 200 ? 0.401 14.706 -3.456 1.00 80.75 200 GLU A O 1
ATOM 1570 N N . MET A 1 201 ? 1.240 14.590 -1.367 1.00 79.50 201 MET A N 1
ATOM 1571 C CA . MET A 1 201 ? 1.846 15.912 -1.423 1.00 79.50 201 MET A CA 1
ATOM 1572 C C . MET A 1 201 ? 3.071 15.857 -2.330 1.00 79.50 201 MET A C 1
ATOM 1574 O O . MET A 1 201 ? 4.068 15.194 -2.016 1.00 79.50 201 MET A O 1
ATOM 1578 N N . ASP A 1 202 ? 2.987 16.558 -3.452 1.00 81.31 202 ASP A N 1
ATOM 1579 C CA . ASP A 1 202 ? 4.082 16.678 -4.390 1.00 81.31 202 ASP A CA 1
ATOM 1580 C C . ASP A 1 202 ? 5.183 17.592 -3.832 1.00 81.31 202 ASP A C 1
ATOM 1582 O O . ASP A 1 202 ? 4.911 18.662 -3.284 1.00 81.31 202 ASP A O 1
ATOM 1586 N N . SER A 1 203 ? 6.440 17.157 -3.942 1.00 73.81 203 SER A N 1
ATOM 1587 C CA . SER A 1 203 ? 7.588 17.866 -3.366 1.00 73.81 203 SER A CA 1
ATOM 1588 C C . SER A 1 203 ? 7.881 19.194 -4.057 1.00 73.81 203 SER A C 1
ATOM 1590 O O . SER A 1 203 ? 8.375 20.112 -3.406 1.00 73.81 203 SER A O 1
ATOM 1592 N N . GLU A 1 204 ? 7.581 19.298 -5.352 1.00 78.00 204 GLU A N 1
ATOM 1593 C CA . GLU A 1 204 ? 7.871 20.485 -6.158 1.00 78.00 204 GLU A CA 1
ATOM 1594 C C . GLU A 1 204 ? 6.735 21.500 -6.066 1.00 78.00 204 GLU A C 1
ATOM 1596 O O . GLU A 1 204 ? 6.948 22.665 -5.734 1.00 78.00 204 GLU A O 1
ATOM 1601 N N . THR A 1 205 ? 5.504 21.050 -6.308 1.00 77.81 205 THR A N 1
ATOM 1602 C CA . THR A 1 205 ? 4.341 21.941 -6.372 1.00 77.81 205 THR A CA 1
ATOM 1603 C C . THR A 1 205 ? 3.693 22.206 -5.015 1.00 77.81 205 THR A C 1
ATOM 1605 O O . THR A 1 205 ? 2.870 23.118 -4.918 1.00 77.81 205 THR A O 1
ATOM 1608 N N . LYS A 1 206 ? 4.040 21.434 -3.970 1.00 78.50 206 LYS A N 1
ATOM 1609 C CA . LYS A 1 206 ? 3.388 21.453 -2.642 1.00 78.50 206 LYS A CA 1
ATOM 1610 C C . LYS A 1 206 ? 1.862 21.337 -2.726 1.00 78.50 206 LYS A C 1
ATOM 1612 O O . LYS A 1 206 ? 1.136 21.886 -1.899 1.00 78.50 206 LYS A O 1
ATOM 1617 N N . LYS A 1 207 ? 1.375 20.654 -3.761 1.00 82.31 207 LYS A N 1
ATOM 1618 C CA . LYS A 1 207 ? -0.041 20.376 -3.988 1.00 82.31 207 LYS A CA 1
ATOM 1619 C C . LYS A 1 207 ? -0.289 18.884 -3.873 1.00 82.31 207 LYS A C 1
ATOM 1621 O O . LYS A 1 207 ? 0.602 18.068 -4.102 1.00 82.31 207 LYS A O 1
ATOM 1626 N N . LEU A 1 208 ? -1.524 18.542 -3.534 1.00 81.56 208 LEU A N 1
ATOM 1627 C CA . LEU A 1 208 ? -1.994 17.167 -3.561 1.00 81.56 208 LEU A CA 1
ATOM 1628 C C . LEU A 1 208 ? -2.199 16.734 -5.015 1.00 81.56 208 LEU A C 1
ATOM 1630 O O . LEU A 1 208 ? -3.018 17.313 -5.728 1.00 81.56 208 LEU A O 1
ATOM 1634 N N . VAL A 1 209 ? -1.442 15.728 -5.447 1.00 84.81 209 VAL A N 1
ATOM 1635 C CA . VAL A 1 209 ? -1.480 15.178 -6.807 1.00 84.81 209 VAL A CA 1
ATOM 1636 C C . VAL A 1 209 ? -1.721 13.673 -6.731 1.00 84.81 209 VAL A C 1
ATOM 1638 O O . VAL A 1 209 ? -1.187 12.997 -5.850 1.00 84.81 209 VAL A O 1
ATOM 1641 N N . LYS A 1 210 ? -2.521 13.132 -7.658 1.00 84.31 210 LYS A N 1
ATOM 1642 C CA . LYS A 1 210 ? -2.671 11.681 -7.816 1.00 84.31 210 LYS A CA 1
ATOM 1643 C C . LYS A 1 210 ? -1.343 11.103 -8.297 1.00 84.31 210 LYS A C 1
ATOM 1645 O O . LYS A 1 210 ? -0.861 11.465 -9.366 1.00 84.31 210 LYS A O 1
ATOM 1650 N N . LYS A 1 211 ? -0.760 10.205 -7.504 1.00 77.12 211 LYS A N 1
ATOM 1651 C CA . LYS A 1 211 ? 0.453 9.467 -7.875 1.00 77.12 211 LYS A CA 1
ATOM 1652 C C . LYS A 1 211 ? 0.223 7.987 -7.647 1.00 77.12 211 LYS A C 1
ATOM 1654 O O . LYS A 1 211 ? 0.150 7.559 -6.493 1.00 77.12 211 LYS A O 1
ATOM 1659 N N . SER A 1 212 ? 0.122 7.205 -8.716 1.00 70.88 212 SER A N 1
ATOM 1660 C CA . SER A 1 212 ? -0.102 5.754 -8.642 1.00 70.88 212 SER A CA 1
ATOM 1661 C C . SER A 1 212 ? 1.192 5.014 -8.285 1.00 70.88 212 SER A C 1
ATOM 1663 O O . SER A 1 212 ? 1.212 4.181 -7.373 1.00 70.88 212 SER A O 1
ATOM 1665 N N . LEU A 1 213 ? 2.307 5.419 -8.900 1.00 71.62 213 LEU A N 1
ATOM 1666 C CA . LEU A 1 213 ? 3.653 4.896 -8.666 1.00 71.62 213 LEU A CA 1
ATOM 1667 C C . LEU A 1 213 ? 4.461 5.789 -7.716 1.00 71.62 213 LEU A C 1
ATOM 1669 O O . LEU A 1 213 ? 5.294 6.575 -8.153 1.00 71.62 213 LEU A O 1
ATOM 1673 N N . ASP A 1 214 ? 4.270 5.643 -6.402 1.00 74.19 214 ASP A N 1
ATOM 1674 C CA . ASP A 1 214 ? 5.071 6.402 -5.430 1.00 74.19 214 ASP A CA 1
ATOM 1675 C C . ASP A 1 214 ? 5.439 5.604 -4.172 1.00 74.19 214 ASP A C 1
ATOM 1677 O O . ASP A 1 214 ? 4.716 4.698 -3.738 1.00 74.19 214 ASP A O 1
ATOM 1681 N N . PHE A 1 215 ? 6.585 5.945 -3.578 1.00 75.56 215 PHE A N 1
ATOM 1682 C CA . PHE A 1 215 ? 6.967 5.459 -2.259 1.00 75.56 215 PHE A CA 1
ATOM 1683 C C . PHE A 1 215 ? 6.223 6.272 -1.200 1.00 75.56 215 PHE A C 1
ATOM 1685 O O . PHE A 1 215 ? 6.512 7.439 -0.956 1.00 75.56 215 PHE A O 1
ATOM 1692 N N . ARG A 1 216 ? 5.244 5.640 -0.554 1.00 82.19 216 ARG A N 1
ATOM 1693 C CA . ARG A 1 216 ? 4.311 6.349 0.326 1.00 82.19 216 ARG A CA 1
ATOM 1694 C C . ARG A 1 216 ? 4.992 6.852 1.592 1.00 82.19 216 ARG A C 1
ATOM 1696 O O . ARG A 1 216 ? 5.720 6.113 2.257 1.00 82.19 216 ARG A O 1
ATOM 1703 N N . HIS A 1 217 ? 4.680 8.079 1.990 1.00 84.56 217 HIS A N 1
ATOM 1704 C CA . HIS A 1 217 ? 5.314 8.729 3.137 1.00 84.56 217 HIS A CA 1
ATOM 1705 C C . HIS A 1 217 ? 5.049 8.008 4.475 1.00 84.56 217 HIS A C 1
ATOM 1707 O O . HIS A 1 217 ? 5.925 7.979 5.337 1.00 84.56 217 HIS A O 1
ATOM 1713 N N . TYR A 1 218 ? 3.917 7.311 4.638 1.00 85.06 218 TYR A N 1
ATOM 1714 C CA . TYR A 1 218 ? 3.665 6.477 5.825 1.00 85.06 218 TYR A CA 1
ATOM 1715 C C . TYR A 1 218 ? 4.627 5.291 5.985 1.00 85.06 218 TYR A C 1
ATOM 1717 O O . TYR A 1 218 ? 4.710 4.693 7.059 1.00 85.06 218 TYR A O 1
ATOM 1725 N N . LEU A 1 219 ? 5.397 4.960 4.948 1.00 85.25 219 LEU A N 1
ATOM 1726 C CA . LEU A 1 219 ? 6.425 3.920 4.988 1.00 85.25 219 LEU A CA 1
ATOM 1727 C C . LEU A 1 219 ? 7.755 4.466 5.536 1.00 85.25 219 LEU A C 1
ATOM 1729 O O . LEU A 1 219 ? 8.605 3.681 5.953 1.00 85.25 219 LEU A O 1
ATOM 1733 N N . HIS A 1 220 ? 7.889 5.791 5.663 1.00 84.50 220 HIS A N 1
ATOM 1734 C CA . HIS A 1 220 ? 8.984 6.455 6.378 1.00 84.50 220 HIS A CA 1
ATOM 1735 C C . HIS A 1 220 ? 8.750 6.579 7.891 1.00 84.50 220 HIS A C 1
ATOM 1737 O O . HIS A 1 220 ? 9.598 7.116 8.600 1.00 84.50 220 HIS A O 1
ATOM 1743 N N . LEU A 1 221 ? 7.628 6.076 8.418 1.00 87.81 221 LEU A N 1
ATOM 1744 C CA . LEU A 1 221 ? 7.373 6.112 9.856 1.00 87.81 221 LEU A CA 1
ATOM 1745 C C . LEU A 1 221 ? 8.477 5.391 10.637 1.00 87.81 221 LEU A C 1
ATOM 1747 O O . LEU A 1 221 ? 8.721 4.197 10.428 1.00 87.81 221 LEU A O 1
ATOM 1751 N N . ALA A 1 222 ? 9.091 6.123 11.571 1.00 87.62 222 ALA A N 1
ATOM 1752 C CA . ALA A 1 222 ? 10.195 5.639 12.395 1.00 87.62 222 ALA A CA 1
ATOM 1753 C C . ALA A 1 222 ? 9.783 4.434 13.252 1.00 87.62 222 ALA A C 1
ATOM 1755 O O . ALA A 1 222 ? 10.484 3.426 13.274 1.00 87.62 222 ALA A O 1
ATOM 1756 N N . SER A 1 223 ? 8.609 4.498 13.896 1.00 90.44 223 SER A N 1
ATOM 1757 C CA . SER A 1 223 ? 8.061 3.382 14.677 1.00 90.44 223 SER A CA 1
ATOM 1758 C C . SER A 1 223 ? 7.629 2.233 13.756 1.00 90.44 223 SER A C 1
ATOM 1760 O O . SER A 1 223 ? 6.654 2.388 13.006 1.00 90.44 223 SER A O 1
ATOM 1762 N N . PRO A 1 224 ? 8.269 1.047 13.836 1.00 88.06 224 PRO A N 1
ATOM 1763 C CA . PRO A 1 224 ? 7.875 -0.100 13.025 1.00 88.06 224 PRO A CA 1
ATOM 1764 C C . PRO A 1 224 ? 6.444 -0.548 13.324 1.00 88.06 224 PRO A C 1
ATOM 1766 O O . PRO A 1 224 ? 5.699 -0.893 12.412 1.00 88.06 224 PRO A O 1
ATOM 1769 N N . ALA A 1 225 ? 6.026 -0.497 14.591 1.00 90.81 225 ALA A N 1
ATOM 1770 C CA . ALA A 1 225 ? 4.692 -0.915 15.010 1.00 90.81 225 ALA A CA 1
ATOM 1771 C C . ALA A 1 225 ? 3.586 -0.057 14.372 1.00 90.81 225 ALA A C 1
ATOM 1773 O O . ALA A 1 225 ? 2.585 -0.604 13.902 1.00 90.81 225 ALA A O 1
ATOM 1774 N N . HIS A 1 226 ? 3.792 1.263 14.305 1.00 93.38 226 HIS A N 1
ATOM 1775 C CA . HIS A 1 226 ? 2.856 2.204 13.681 1.00 93.38 226 HIS A CA 1
ATOM 1776 C C . HIS A 1 226 ? 2.859 2.055 12.159 1.00 93.38 226 HIS A C 1
ATOM 1778 O O . HIS A 1 226 ? 1.797 1.946 11.549 1.00 93.38 226 HIS A O 1
ATOM 1784 N N . ARG A 1 227 ? 4.052 1.964 11.552 1.00 89.44 227 ARG A N 1
ATOM 1785 C CA . ARG A 1 227 ? 4.222 1.738 10.110 1.00 89.44 227 ARG A CA 1
ATOM 1786 C C . ARG A 1 227 ? 3.483 0.488 9.647 1.00 89.44 227 ARG A C 1
ATOM 1788 O O . ARG A 1 227 ? 2.704 0.542 8.698 1.00 89.44 227 ARG A O 1
ATOM 1795 N N . ILE A 1 228 ? 3.701 -0.634 10.334 1.00 86.19 228 ILE A N 1
ATOM 1796 C CA . ILE A 1 228 ? 3.067 -1.917 10.015 1.00 86.19 228 ILE A CA 1
ATOM 1797 C C . ILE A 1 228 ? 1.554 -1.821 10.212 1.00 86.19 228 ILE A C 1
ATOM 1799 O O . ILE A 1 228 ? 0.807 -2.293 9.362 1.00 86.19 228 ILE A O 1
ATOM 1803 N N . ALA A 1 229 ? 1.085 -1.229 11.313 1.00 91.88 229 ALA A N 1
ATOM 1804 C CA . ALA A 1 229 ? -0.345 -1.099 11.578 1.00 91.88 229 ALA A CA 1
ATOM 1805 C C . ALA A 1 229 ? -1.059 -0.280 10.494 1.00 91.88 229 ALA A C 1
ATOM 1807 O O . ALA A 1 229 ? -2.055 -0.747 9.943 1.00 91.88 229 ALA A O 1
ATOM 1808 N N . LEU A 1 230 ? -0.516 0.885 10.136 1.00 91.50 230 LEU A N 1
ATOM 1809 C CA . LEU A 1 230 ? -1.089 1.749 9.106 1.00 91.50 230 LEU A CA 1
ATOM 1810 C C . LEU A 1 230 ? -1.038 1.096 7.723 1.00 91.50 230 LEU A C 1
ATOM 1812 O O . LEU A 1 230 ? -2.038 1.080 7.013 1.00 91.50 230 LEU A O 1
ATOM 1816 N N . THR A 1 231 ? 0.082 0.460 7.376 1.00 86.81 231 THR A N 1
ATOM 1817 C CA . THR A 1 231 ? 0.211 -0.288 6.115 1.00 86.81 231 THR A CA 1
ATOM 1818 C C . THR A 1 231 ? -0.823 -1.412 6.031 1.00 86.81 231 THR A C 1
ATOM 1820 O O . THR A 1 231 ? -1.449 -1.591 4.990 1.00 86.81 231 THR A O 1
ATOM 1823 N N . LYS A 1 232 ? -1.066 -2.129 7.137 1.00 86.31 232 LYS A N 1
ATOM 1824 C CA . LYS A 1 232 ? -2.098 -3.173 7.207 1.00 86.31 232 LYS A CA 1
ATOM 1825 C C . LYS A 1 232 ? -3.513 -2.623 7.067 1.00 86.31 232 LYS A C 1
ATOM 1827 O O . LYS A 1 232 ? -4.341 -3.310 6.475 1.00 86.31 232 LYS A O 1
ATOM 1832 N N . MET A 1 233 ? -3.789 -1.435 7.612 1.00 90.06 233 MET A N 1
ATOM 1833 C CA . MET A 1 233 ? -5.072 -0.751 7.412 1.00 90.06 233 MET A CA 1
ATOM 1834 C C . MET A 1 233 ? -5.290 -0.409 5.940 1.00 90.06 233 MET A C 1
ATOM 1836 O O . MET A 1 233 ? -6.356 -0.665 5.400 1.00 90.06 233 MET A O 1
ATOM 1840 N N . VAL A 1 234 ? -4.256 0.125 5.295 1.00 87.44 234 VAL A N 1
ATOM 1841 C CA . VAL A 1 234 ? -4.312 0.627 3.923 1.00 87.44 234 VAL A CA 1
ATOM 1842 C C . VAL A 1 234 ? -4.383 -0.483 2.870 1.00 87.44 234 VAL A C 1
ATOM 1844 O O . VAL A 1 234 ? -5.104 -0.348 1.888 1.00 87.44 234 VAL A O 1
ATOM 1847 N N . LEU A 1 235 ? -3.622 -1.563 3.051 1.00 82.56 235 LEU A N 1
ATOM 1848 C CA . LEU A 1 235 ? -3.513 -2.663 2.083 1.00 82.56 235 LEU A CA 1
ATOM 1849 C C . LEU A 1 235 ? -4.459 -3.830 2.395 1.00 82.56 235 LEU A C 1
ATOM 1851 O O . LEU A 1 235 ? -4.231 -4.946 1.930 1.00 82.56 235 LEU A O 1
ATOM 1855 N N . SER A 1 236 ? -5.487 -3.591 3.217 1.00 84.25 236 SER A N 1
ATOM 1856 C CA . SER A 1 236 ? -6.511 -4.579 3.580 1.00 84.25 236 SER A CA 1
ATOM 1857 C C . SER A 1 236 ? -5.915 -5.892 4.084 1.00 84.25 236 SER A C 1
ATOM 1859 O O . SER A 1 236 ? -6.273 -6.983 3.661 1.00 84.25 236 SER A O 1
ATOM 1861 N N . SER A 1 237 ? -4.955 -5.785 5.003 1.00 81.38 237 SER A N 1
ATOM 1862 C CA . SER A 1 237 ? -4.214 -6.928 5.539 1.00 81.38 237 SER A CA 1
ATOM 1863 C C . SER A 1 237 ? -4.209 -6.925 7.075 1.00 81.38 237 SER A C 1
ATOM 1865 O O . SER A 1 237 ? -3.202 -7.187 7.749 1.00 81.38 237 SER A O 1
ATOM 1867 N N . HIS A 1 238 ? -5.354 -6.547 7.635 1.00 87.69 238 HIS A N 1
ATOM 1868 C CA . HIS A 1 238 ? -5.598 -6.296 9.050 1.00 87.69 238 HIS A CA 1
ATOM 1869 C C . HIS A 1 238 ? -6.554 -7.330 9.673 1.00 87.69 238 HIS A C 1
ATOM 1871 O O . HIS A 1 238 ? -7.143 -8.171 9.002 1.00 87.69 238 HIS A O 1
ATOM 1877 N N . SER A 1 239 ? -6.751 -7.255 10.990 1.00 89.62 239 SER A N 1
ATOM 1878 C CA . SER A 1 239 ? -7.587 -8.190 11.763 1.00 89.62 239 SER A CA 1
ATOM 1879 C C . SER A 1 239 ? -9.086 -7.865 11.805 1.00 89.62 239 SER A C 1
ATOM 1881 O O . SER A 1 239 ? -9.817 -8.554 12.520 1.00 89.62 239 SER A O 1
ATOM 1883 N N . LEU A 1 240 ? -9.535 -6.826 11.098 1.00 92.81 240 LEU A N 1
ATOM 1884 C CA . LEU A 1 240 ? -10.945 -6.431 11.069 1.00 92.81 240 LEU A CA 1
ATOM 1885 C C . LEU A 1 240 ? -11.810 -7.411 10.261 1.00 92.81 240 LEU A C 1
ATOM 1887 O O . LEU A 1 240 ? -11.306 -8.112 9.376 1.00 92.81 240 LEU A O 1
ATOM 1891 N N . ALA A 1 241 ? -13.111 -7.457 10.552 1.00 90.75 241 ALA A N 1
ATOM 1892 C CA . ALA A 1 241 ? -14.036 -8.421 9.964 1.00 90.75 241 ALA A CA 1
ATOM 1893 C C . ALA A 1 241 ? -14.200 -8.256 8.448 1.00 90.75 241 ALA A C 1
ATOM 1895 O O . ALA A 1 241 ? -14.341 -9.281 7.779 1.00 90.75 241 ALA A O 1
ATOM 1896 N N . ILE A 1 242 ? -14.113 -7.031 7.897 1.00 90.31 242 ILE A N 1
ATOM 1897 C CA . ILE A 1 242 ? -14.186 -6.804 6.439 1.00 90.31 242 ILE A CA 1
ATOM 1898 C C . ILE A 1 242 ? -13.188 -7.678 5.673 1.00 90.31 242 ILE A C 1
ATOM 1900 O O . ILE A 1 242 ? -13.514 -8.193 4.602 1.00 90.31 242 ILE A O 1
ATOM 1904 N N . GLU A 1 243 ? -12.017 -7.909 6.268 1.00 87.25 243 GLU A N 1
ATOM 1905 C CA . GLU A 1 243 ? -10.958 -8.723 5.690 1.00 87.25 243 GLU A CA 1
ATOM 1906 C C . GLU A 1 243 ? -11.019 -10.160 6.200 1.00 87.25 243 GLU A C 1
ATOM 1908 O O . GLU A 1 243 ? -11.097 -11.107 5.425 1.00 87.25 243 GLU A O 1
ATOM 1913 N N . ARG A 1 244 ? -11.069 -10.360 7.519 1.00 86.31 244 ARG A N 1
ATOM 1914 C CA . ARG A 1 244 ? -10.986 -11.698 8.119 1.00 86.31 244 ARG A CA 1
ATOM 1915 C C . ARG A 1 244 ? -12.139 -12.625 7.734 1.00 86.31 244 ARG A C 1
ATOM 1917 O O . ARG A 1 244 ? -11.934 -13.829 7.651 1.00 86.31 244 ARG A O 1
ATOM 1924 N N . ARG A 1 245 ? -13.332 -12.087 7.464 1.00 84.56 245 ARG A N 1
ATOM 1925 C CA . ARG A 1 245 ? -14.521 -12.868 7.066 1.00 84.56 245 ARG A CA 1
ATOM 1926 C C . ARG A 1 245 ? -14.677 -13.044 5.551 1.00 84.56 245 ARG A C 1
ATOM 1928 O O . ARG A 1 245 ? -15.663 -13.631 5.105 1.00 84.56 245 ARG A O 1
ATOM 1935 N N . ARG A 1 246 ? -13.722 -12.546 4.763 1.00 81.50 246 ARG A N 1
ATOM 1936 C CA . ARG A 1 246 ? -13.617 -12.817 3.323 1.00 81.50 246 ARG A CA 1
ATOM 1937 C C . ARG A 1 246 ? -13.074 -14.224 3.048 1.00 81.50 246 ARG A C 1
ATOM 1939 O O . ARG A 1 246 ? -13.350 -14.790 1.998 1.00 81.50 246 ARG A O 1
ATOM 1946 N N . TRP A 1 247 ? -12.312 -14.774 3.989 1.00 75.19 247 TRP A N 1
ATOM 1947 C CA . TRP A 1 247 ? -11.574 -16.019 3.823 1.00 75.19 247 TRP A CA 1
ATOM 1948 C C . TRP A 1 247 ? -12.396 -17.243 4.218 1.00 75.19 247 TRP A C 1
ATOM 1950 O O . TRP A 1 247 ? -13.101 -17.240 5.228 1.00 75.19 247 TRP A O 1
ATOM 1960 N N . THR A 1 248 ? -12.232 -18.326 3.461 1.00 69.06 248 THR A N 1
ATOM 1961 C CA . THR A 1 248 ? -12.623 -19.665 3.903 1.00 69.06 248 THR A CA 1
ATOM 1962 C C . THR A 1 248 ? -11.605 -20.161 4.927 1.00 69.06 248 THR A C 1
ATOM 1964 O O . THR A 1 248 ? -10.506 -20.587 4.573 1.00 69.06 248 THR A O 1
ATOM 1967 N N . GLU A 1 249 ? -11.952 -20.099 6.208 1.00 69.50 249 GLU A N 1
ATOM 1968 C CA . GLU A 1 249 ? -11.217 -20.802 7.265 1.00 69.50 249 GLU A CA 1
ATOM 1969 C C . GLU A 1 249 ? -11.833 -22.194 7.474 1.00 69.50 249 GLU A C 1
ATOM 1971 O O . GLU A 1 249 ? -12.998 -22.418 7.139 1.00 69.50 249 GLU A O 1
ATOM 1976 N N . ARG A 1 250 ? -11.077 -23.148 8.039 1.00 67.88 250 ARG A N 1
ATOM 1977 C CA . ARG A 1 250 ? -11.611 -24.489 8.347 1.00 67.88 250 ARG A CA 1
ATOM 1978 C C . ARG A 1 250 ? -12.911 -24.360 9.154 1.00 67.88 250 ARG A C 1
ATOM 1980 O O . ARG A 1 250 ? -12.904 -23.808 10.251 1.00 67.88 250 ARG A O 1
ATOM 1987 N N . GLY A 1 251 ? -14.015 -24.853 8.591 1.00 66.38 251 GLY A N 1
ATOM 1988 C CA . GLY A 1 251 ? -15.342 -24.809 9.214 1.00 66.38 251 GLY A CA 1
ATOM 1989 C C . GLY A 1 251 ? -16.084 -23.467 9.130 1.00 66.38 251 GLY A C 1
ATOM 1990 O O . GLY A 1 251 ? -17.137 -23.339 9.747 1.00 66.38 251 GLY A O 1
ATOM 1991 N N . LYS A 1 252 ? -15.589 -22.466 8.384 1.00 70.88 252 LYS A N 1
ATOM 1992 C CA . LYS A 1 252 ? -16.260 -21.164 8.215 1.00 70.88 252 LYS A CA 1
ATOM 1993 C C . LYS A 1 252 ? -16.474 -20.830 6.741 1.00 70.88 252 LYS A C 1
ATOM 1995 O O . LYS A 1 252 ? -15.533 -20.819 5.950 1.00 70.88 252 LYS A O 1
ATOM 2000 N N . LYS A 1 253 ? -17.722 -20.513 6.391 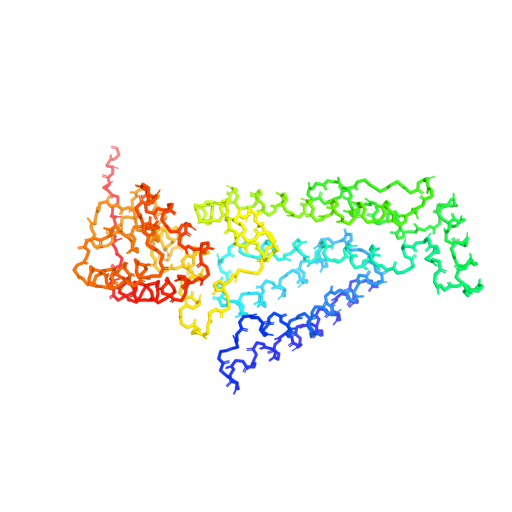1.00 77.88 253 LYS A N 1
ATOM 2001 C CA . LYS A 1 253 ? -18.090 -20.002 5.066 1.00 77.88 253 LYS A CA 1
ATOM 2002 C C . LYS A 1 253 ? -17.709 -18.525 4.925 1.00 77.88 253 LYS A C 1
ATOM 2004 O O . LYS A 1 253 ? -17.600 -17.804 5.919 1.00 77.88 253 LYS A O 1
ATOM 2009 N N . ILE A 1 254 ? -17.539 -18.090 3.678 1.00 82.69 254 ILE A N 1
ATOM 2010 C CA . ILE A 1 254 ? -17.362 -16.676 3.331 1.00 82.69 254 ILE A CA 1
ATOM 2011 C C . ILE A 1 254 ? -18.625 -15.918 3.735 1.00 82.69 254 ILE A C 1
ATOM 2013 O O . ILE A 1 254 ? -19.731 -16.329 3.393 1.00 82.69 254 ILE A O 1
ATOM 2017 N N . VAL A 1 255 ? -18.456 -14.799 4.439 1.00 83.94 255 VAL A N 1
ATOM 2018 C CA . VAL A 1 255 ? -19.578 -13.946 4.846 1.00 83.94 255 VAL A CA 1
ATOM 2019 C C . VAL A 1 255 ? -19.723 -12.794 3.842 1.00 83.94 255 VAL A C 1
ATOM 2021 O O . VAL A 1 255 ? -18.724 -12.116 3.556 1.00 83.94 255 VAL A O 1
ATOM 2024 N N . PRO A 1 256 ? -20.930 -12.524 3.310 1.00 87.69 256 PRO A N 1
ATOM 2025 C CA . PRO A 1 256 ? -21.202 -11.341 2.495 1.00 87.69 256 PRO A CA 1
ATOM 2026 C C . PRO A 1 256 ? -20.787 -10.045 3.201 1.00 87.69 256 PRO A C 1
ATOM 2028 O O . PRO A 1 256 ? -20.960 -9.919 4.411 1.00 87.69 256 PRO A O 1
ATOM 2031 N N . GLN A 1 257 ? -20.274 -9.061 2.455 1.00 87.69 257 GLN A N 1
ATOM 2032 C CA . GLN A 1 257 ? -19.727 -7.812 3.016 1.00 87.69 257 GLN A CA 1
ATOM 2033 C C . GLN A 1 257 ? -20.682 -7.118 3.996 1.00 87.69 257 GLN A C 1
ATOM 2035 O O . GLN A 1 257 ? -20.271 -6.771 5.100 1.00 87.69 257 GLN A O 1
ATOM 2040 N N . ARG A 1 258 ? -21.966 -7.009 3.633 1.00 89.00 258 ARG A N 1
ATOM 2041 C CA . ARG A 1 258 ? -23.019 -6.401 4.465 1.00 89.00 258 ARG A CA 1
ATOM 2042 C C . ARG A 1 258 ? -23.207 -7.049 5.843 1.00 89.00 258 ARG A C 1
ATOM 2044 O O . ARG A 1 258 ? -23.782 -6.432 6.726 1.00 89.00 258 ARG A O 1
ATOM 2051 N N . TRP A 1 259 ? -22.743 -8.284 6.035 1.00 88.44 259 TRP A N 1
ATOM 2052 C CA . TRP A 1 259 ? -22.856 -9.017 7.300 1.00 88.44 259 TRP A CA 1
ATOM 2053 C C . TRP A 1 259 ? -21.534 -9.108 8.062 1.00 88.44 259 TRP A C 1
ATOM 2055 O O . TRP A 1 259 ? -21.472 -9.709 9.134 1.00 88.44 259 TRP A O 1
ATOM 2065 N N . ARG A 1 260 ? -20.462 -8.486 7.558 1.00 91.25 260 ARG A N 1
ATOM 2066 C CA . ARG A 1 260 ? -19.175 -8.365 8.261 1.00 91.25 260 ARG A CA 1
ATOM 2067 C C . ARG A 1 260 ? -19.241 -7.232 9.287 1.00 91.25 260 ARG A C 1
ATOM 2069 O O . ARG A 1 260 ? -18.439 -6.304 9.248 1.00 91.25 260 ARG A O 1
ATOM 2076 N N . LEU A 1 261 ? -20.244 -7.291 10.156 1.00 93.19 261 LEU A N 1
ATOM 2077 C CA . LEU A 1 261 ? -20.569 -6.240 11.110 1.00 93.19 261 LEU A CA 1
ATOM 2078 C C . LEU A 1 261 ? -19.476 -6.098 12.175 1.00 93.19 261 LEU A C 1
ATOM 2080 O O . LEU A 1 261 ? -18.801 -7.060 12.548 1.00 93.19 261 LEU A O 1
ATOM 2084 N N . CYS A 1 262 ? -19.328 -4.877 12.673 1.00 94.69 262 CYS A N 1
ATOM 2085 C CA . CYS A 1 262 ? -18.419 -4.511 13.741 1.00 94.69 262 CYS A CA 1
ATOM 2086 C C . CYS A 1 262 ? -18.755 -5.264 15.020 1.00 94.69 262 CYS A C 1
ATOM 2088 O O . CYS A 1 262 ? -19.876 -5.184 15.525 1.00 94.69 262 CYS A O 1
ATOM 2090 N N . ARG A 1 263 ? -17.743 -5.927 15.586 1.00 93.69 263 ARG A N 1
ATOM 2091 C CA . ARG A 1 263 ? -17.857 -6.704 16.826 1.00 93.69 263 ARG A CA 1
ATOM 2092 C C . ARG A 1 263 ? -18.261 -5.893 18.058 1.00 93.69 263 ARG A C 1
ATOM 2094 O O . ARG A 1 263 ? -18.611 -6.489 19.066 1.00 93.69 263 ARG A O 1
ATOM 2101 N N . PHE A 1 264 ? -18.187 -4.563 17.987 1.00 94.06 264 PHE A N 1
ATOM 2102 C CA . PHE A 1 264 ? -18.541 -3.676 19.095 1.00 94.06 264 PHE A CA 1
ATOM 2103 C C . PHE A 1 264 ? -19.900 -3.001 18.924 1.00 94.06 264 PHE A C 1
ATOM 2105 O O . PHE A 1 264 ? -20.644 -2.898 19.890 1.00 94.06 264 PHE A O 1
ATOM 2112 N N . CYS A 1 265 ? -20.221 -2.502 17.724 1.00 91.88 265 CYS A N 1
ATOM 2113 C CA . CYS A 1 265 ? -21.460 -1.744 17.515 1.00 91.88 265 CYS A CA 1
ATOM 2114 C C . CYS A 1 265 ? -22.583 -2.542 16.847 1.00 91.88 265 CYS A C 1
ATOM 2116 O O . CYS A 1 265 ? -23.706 -2.052 16.819 1.00 91.88 265 CYS A O 1
ATOM 2118 N N . PHE A 1 266 ? -22.289 -3.721 16.284 1.00 91.12 266 PHE A N 1
ATOM 2119 C CA . PHE A 1 266 ? -23.246 -4.636 15.646 1.00 91.12 266 PHE A CA 1
ATOM 2120 C C . PHE A 1 266 ? -24.091 -4.046 14.501 1.00 91.12 266 PHE A C 1
ATOM 2122 O O . PHE A 1 266 ? -24.993 -4.716 14.019 1.00 91.12 266 PHE A O 1
ATOM 2129 N N . ASN A 1 267 ? -23.813 -2.819 14.053 1.00 89.56 267 ASN A N 1
ATOM 2130 C CA . ASN A 1 267 ? -24.677 -2.099 13.111 1.00 89.56 267 ASN A CA 1
ATOM 2131 C C . ASN A 1 267 ? -23.976 -1.738 11.794 1.00 89.56 267 ASN A C 1
ATOM 2133 O O . ASN A 1 267 ? -24.586 -1.754 10.734 1.00 89.56 267 ASN A O 1
ATOM 2137 N N . HIS A 1 268 ? -22.680 -1.433 11.847 1.00 91.81 268 HIS A N 1
ATOM 2138 C CA . HIS A 1 268 ? -21.899 -1.036 10.673 1.00 91.81 268 HIS A CA 1
ATOM 2139 C C . HIS A 1 268 ? -20.893 -2.119 10.308 1.00 91.81 268 HIS A C 1
ATOM 2141 O O . HIS A 1 268 ? -20.495 -2.903 11.170 1.00 91.81 268 HIS A O 1
ATOM 2147 N N . VAL A 1 269 ? -20.448 -2.139 9.053 1.00 92.44 269 VAL A N 1
ATOM 2148 C CA . VAL A 1 269 ? -19.363 -3.018 8.601 1.00 92.44 269 VAL A CA 1
ATOM 2149 C C . VAL A 1 269 ? -18.074 -2.702 9.370 1.00 92.44 269 VAL A C 1
ATOM 2151 O O . VAL A 1 269 ? -17.756 -1.549 9.651 1.00 92.44 269 VAL A O 1
ATOM 2154 N N . GLU A 1 270 ? -17.333 -3.741 9.757 1.00 94.06 270 GLU A N 1
ATOM 2155 C CA . GLU A 1 270 ? -16.052 -3.608 10.452 1.00 94.06 270 GLU A CA 1
ATOM 2156 C C . GLU A 1 270 ? -14.912 -3.325 9.467 1.00 94.06 270 GLU A C 1
ATOM 2158 O O . GLU A 1 270 ? -14.072 -4.190 9.201 1.00 94.06 270 GLU A O 1
ATOM 2163 N N . ASP A 1 271 ? -14.903 -2.122 8.906 1.00 93.19 271 ASP A N 1
ATOM 2164 C CA . ASP A 1 271 ? -13.840 -1.617 8.039 1.00 93.19 271 ASP A CA 1
ATOM 2165 C C . ASP A 1 271 ? -12.913 -0.619 8.773 1.00 93.19 271 ASP A C 1
ATOM 2167 O O . ASP A 1 271 ? -13.201 -0.216 9.910 1.00 93.19 271 ASP A O 1
ATOM 2171 N N . PRO A 1 272 ? -11.758 -0.249 8.181 1.00 94.19 272 PRO A N 1
ATOM 2172 C CA . PRO A 1 272 ? -10.826 0.690 8.801 1.00 94.19 272 PRO A CA 1
ATOM 2173 C C . PRO A 1 272 ? -11.434 2.060 9.122 1.00 94.19 272 PRO A C 1
ATOM 2175 O O . PRO A 1 272 ? -11.168 2.594 10.199 1.00 94.19 272 PRO A O 1
ATOM 2178 N N . ALA A 1 273 ? -12.262 2.615 8.232 1.00 93.56 273 ALA A N 1
ATOM 2179 C CA . ALA A 1 273 ? -12.873 3.928 8.424 1.00 93.56 273 ALA A CA 1
ATOM 2180 C C . ALA A 1 273 ? -13.823 3.915 9.632 1.00 93.56 273 ALA A C 1
ATOM 2182 O O . ALA A 1 273 ? -13.725 4.761 10.527 1.00 93.56 273 ALA A O 1
ATOM 2183 N N . HIS A 1 274 ? -14.671 2.888 9.728 1.00 94.12 274 HIS A N 1
ATOM 2184 C CA . HIS A 1 274 ? -15.546 2.668 10.866 1.00 94.12 274 HIS A CA 1
ATOM 2185 C C . HIS A 1 274 ? -14.751 2.465 12.159 1.00 94.12 274 HIS A C 1
ATOM 2187 O O . HIS A 1 274 ? -15.022 3.129 13.163 1.00 94.12 274 HIS A O 1
ATOM 2193 N N . ALA A 1 275 ? -13.771 1.559 12.156 1.00 94.94 275 ALA A N 1
ATOM 2194 C CA . ALA A 1 275 ? -12.986 1.223 13.341 1.00 94.94 275 ALA A CA 1
ATOM 2195 C C . ALA A 1 275 ? -12.239 2.442 13.906 1.00 94.94 275 ALA A C 1
ATOM 2197 O O . ALA A 1 275 ? -12.232 2.656 15.120 1.00 94.94 275 ALA A O 1
ATOM 2198 N N . MET A 1 276 ? -11.646 3.259 13.032 1.00 94.25 276 MET A N 1
ATOM 2199 C CA . MET A 1 276 ? -10.834 4.407 13.435 1.00 94.25 276 MET A CA 1
ATOM 2200 C C . MET A 1 276 ? -11.682 5.619 13.827 1.00 94.25 276 MET A C 1
ATOM 2202 O O . MET A 1 276 ? -11.390 6.236 14.852 1.00 94.25 276 MET A O 1
ATOM 2206 N N . PHE A 1 277 ? -12.753 5.932 13.086 1.00 93.31 277 PHE A N 1
ATOM 2207 C CA . PHE A 1 277 ? -13.428 7.234 13.196 1.00 93.31 277 PHE A CA 1
ATOM 2208 C C . PHE A 1 277 ? -14.883 7.180 13.681 1.00 93.31 277 PHE A C 1
ATOM 2210 O O . PHE A 1 277 ? -15.356 8.157 14.256 1.00 93.31 277 PHE A O 1
ATOM 2217 N N . VAL A 1 278 ? -15.582 6.047 13.547 1.00 93.69 278 VAL A N 1
ATOM 2218 C CA . VAL A 1 278 ? -17.040 5.983 13.795 1.00 93.69 278 VAL A CA 1
ATOM 2219 C C . VAL A 1 278 ? -17.412 5.130 15.007 1.00 93.69 278 VAL A C 1
ATOM 2221 O O . VAL A 1 278 ? -18.326 5.475 15.754 1.00 93.69 278 VAL A O 1
ATOM 2224 N N . CYS A 1 279 ? -16.721 4.013 15.235 1.00 94.31 279 CYS A N 1
ATOM 2225 C CA . CYS A 1 279 ? -17.089 3.026 16.249 1.00 94.31 279 CYS A CA 1
ATOM 2226 C C . CYS A 1 279 ? -17.258 3.659 17.644 1.00 94.31 279 CYS A C 1
ATOM 2228 O O . CYS A 1 279 ? -16.407 4.440 18.074 1.00 94.31 279 CYS A O 1
ATOM 2230 N N . LYS A 1 280 ? -18.343 3.309 18.350 1.00 92.12 280 LYS A N 1
ATOM 2231 C CA . LYS A 1 280 ? -18.727 3.877 19.659 1.00 92.12 280 LYS A CA 1
ATOM 2232 C C . LYS A 1 280 ? -18.235 3.060 20.865 1.00 92.12 280 LYS A C 1
ATOM 2234 O O . LYS A 1 280 ? -18.770 3.213 21.957 1.00 92.12 280 LYS A O 1
ATOM 2239 N N . ASN A 1 281 ? -17.257 2.171 20.680 1.00 93.81 281 ASN A N 1
ATOM 2240 C CA . ASN A 1 281 ? -16.680 1.418 21.797 1.00 93.81 281 ASN A CA 1
ATOM 2241 C C . ASN A 1 281 ? -16.052 2.398 22.819 1.00 93.81 281 ASN A C 1
ATOM 2243 O O . ASN A 1 281 ? -15.221 3.211 22.401 1.00 93.81 281 ASN A O 1
ATOM 2247 N N . PRO A 1 282 ? -16.394 2.309 24.121 1.00 94.19 282 PRO A N 1
ATOM 2248 C CA . PRO A 1 282 ? -15.830 3.149 25.177 1.00 94.19 282 PRO A CA 1
ATOM 2249 C C . PRO A 1 282 ? -14.299 3.234 25.197 1.00 94.19 282 PRO A C 1
ATOM 2251 O O . PRO A 1 282 ? -13.769 4.300 25.489 1.00 94.19 282 PRO A O 1
ATOM 2254 N N . GLU A 1 283 ? -13.582 2.164 24.840 1.00 94.44 283 GLU A N 1
ATOM 2255 C CA . GLU A 1 283 ? -12.110 2.156 24.801 1.00 94.44 283 GLU A CA 1
ATOM 2256 C C . GLU A 1 283 ? -11.533 2.972 23.632 1.00 94.44 283 GLU A C 1
ATOM 2258 O O . GLU A 1 283 ? -10.434 3.517 23.726 1.00 94.44 283 GLU A O 1
ATOM 2263 N N . LEU A 1 284 ? -12.274 3.088 22.524 1.00 94.44 284 LEU A N 1
ATOM 2264 C CA . LEU A 1 284 ? -11.828 3.806 21.325 1.00 94.44 284 LEU A CA 1
ATOM 2265 C C . LEU A 1 284 ? -12.077 5.313 21.419 1.00 94.44 284 LEU A C 1
ATOM 2267 O O . LEU A 1 284 ? -11.339 6.092 20.818 1.00 94.44 284 LEU A O 1
ATOM 2271 N N . LEU A 1 285 ? -13.103 5.731 22.164 1.00 94.25 285 LEU A N 1
ATOM 2272 C CA . LEU A 1 285 ? -13.474 7.138 22.324 1.00 94.25 285 LEU 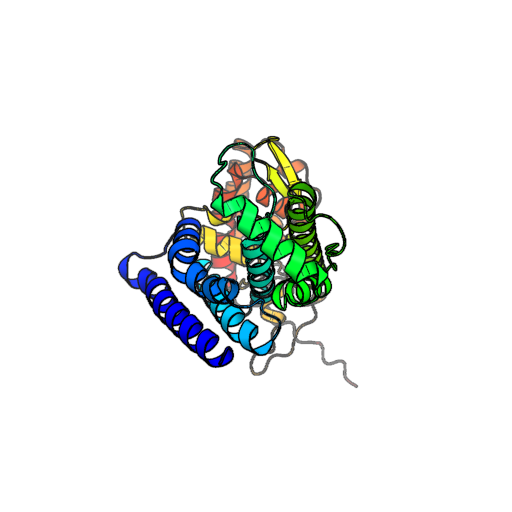A CA 1
ATOM 2273 C C . LEU A 1 285 ? -12.336 8.023 22.871 1.00 94.25 285 LEU A C 1
ATOM 2275 O O . LEU A 1 285 ? -12.057 9.042 22.234 1.00 94.25 285 LEU A O 1
ATOM 2279 N N . PRO A 1 286 ? -11.642 7.682 23.980 1.00 95.50 286 PRO A N 1
ATOM 2280 C CA . PRO A 1 286 ? -10.563 8.522 24.497 1.00 95.50 286 PRO A CA 1
ATOM 2281 C C . PRO A 1 286 ? -9.374 8.583 23.534 1.00 95.50 286 PRO A C 1
ATOM 2283 O O . PRO A 1 286 ? -8.826 9.658 23.312 1.00 95.50 286 PRO A O 1
ATOM 2286 N N . ILE A 1 287 ? -9.018 7.460 22.900 1.00 95.19 287 ILE A N 1
ATOM 2287 C CA . ILE A 1 287 ? -7.905 7.389 21.940 1.00 95.19 287 ILE A CA 1
ATOM 2288 C C . ILE A 1 287 ? -8.206 8.257 20.715 1.00 95.19 287 ILE A C 1
ATOM 2290 O O . ILE A 1 287 ? -7.353 9.028 20.274 1.00 95.19 287 ILE A O 1
ATOM 2294 N N . ARG A 1 288 ? -9.435 8.177 20.189 1.00 94.38 288 ARG A N 1
ATOM 2295 C CA . ARG A 1 288 ? -9.882 9.010 19.069 1.00 94.38 288 ARG A CA 1
ATOM 2296 C C . ARG A 1 288 ? -9.904 10.483 19.449 1.00 94.38 288 ARG A C 1
ATOM 2298 O O . ARG A 1 288 ? -9.433 11.294 18.665 1.00 94.38 288 ARG A O 1
ATOM 2305 N N . LYS A 1 289 ? -10.407 10.830 20.637 1.00 93.31 289 LYS A N 1
ATOM 2306 C CA . LYS A 1 289 ? -10.423 12.217 21.114 1.00 93.31 289 LYS A CA 1
ATOM 2307 C C . LYS A 1 289 ? -9.006 12.790 21.187 1.00 93.31 289 LYS A C 1
ATOM 2309 O O . LYS A 1 289 ? -8.741 13.804 20.562 1.00 93.31 289 LYS A O 1
ATOM 2314 N N . MET A 1 290 ? -8.079 12.080 21.834 1.00 94.25 290 MET A N 1
ATOM 2315 C CA . MET A 1 290 ? -6.670 12.488 21.899 1.00 94.25 290 MET A CA 1
ATOM 2316 C C . MET A 1 290 ? -6.041 12.656 20.512 1.00 94.25 290 MET A C 1
ATOM 2318 O O . MET A 1 290 ? -5.253 13.573 20.294 1.00 94.25 290 MET A O 1
ATOM 2322 N N . PHE A 1 291 ? -6.369 11.763 19.576 1.00 94.88 291 PHE A N 1
ATOM 2323 C CA . PHE A 1 291 ? -5.916 11.874 18.195 1.00 94.88 291 PHE A CA 1
ATOM 2324 C C . PHE A 1 291 ? -6.474 13.129 17.512 1.00 94.88 291 PHE A C 1
ATOM 2326 O O . PHE A 1 291 ? -5.703 13.886 16.933 1.00 94.88 291 PHE A O 1
ATOM 2333 N N . LEU A 1 292 ? -7.787 13.360 17.590 1.00 91.56 292 LEU A N 1
ATOM 2334 C CA . LEU A 1 292 ? -8.441 14.505 16.955 1.00 91.56 292 LEU A CA 1
ATOM 2335 C C . LEU A 1 292 ? -7.957 15.834 17.541 1.00 91.56 292 LEU A C 1
ATOM 2337 O O . LEU A 1 292 ? -7.670 16.745 16.772 1.00 91.56 292 LEU A O 1
ATOM 2341 N N . ASP A 1 293 ? -7.780 15.917 18.861 1.00 91.94 293 ASP A N 1
ATOM 2342 C CA . ASP A 1 293 ? -7.238 17.102 19.534 1.00 91.94 293 ASP A CA 1
ATOM 2343 C C . ASP A 1 293 ? -5.811 17.411 19.036 1.00 91.94 293 ASP A C 1
ATOM 2345 O O . ASP A 1 293 ? -5.478 18.556 18.730 1.00 91.94 293 ASP A O 1
ATOM 2349 N N . ALA A 1 294 ? -4.971 16.380 18.875 1.00 93.19 294 ALA A N 1
ATOM 2350 C CA . ALA A 1 294 ? -3.618 16.536 18.341 1.00 93.19 294 ALA A CA 1
ATOM 2351 C C . ALA A 1 294 ? -3.608 16.937 16.854 1.00 93.19 294 ALA A C 1
ATOM 2353 O O . ALA A 1 294 ? -2.790 17.760 16.444 1.00 93.19 294 ALA A O 1
ATOM 2354 N N . VAL A 1 295 ? -4.516 16.382 16.044 1.00 91.75 295 VAL A N 1
ATOM 2355 C CA . VAL A 1 295 ? -4.657 16.751 14.626 1.00 91.75 295 VAL A CA 1
ATOM 2356 C C . VAL A 1 295 ? -5.147 18.187 14.482 1.00 91.75 295 VAL A C 1
ATOM 2358 O O . VAL A 1 295 ? -4.583 18.923 13.679 1.00 91.75 295 VAL A O 1
ATOM 2361 N N . ALA A 1 296 ? -6.133 18.607 15.276 1.00 90.00 296 ALA A N 1
ATOM 2362 C CA . ALA A 1 296 ? -6.645 19.975 15.264 1.00 90.00 296 ALA A CA 1
ATOM 2363 C C . ALA A 1 296 ? -5.557 21.005 15.611 1.00 90.00 296 ALA A C 1
ATOM 2365 O O . ALA A 1 296 ? -5.550 22.097 15.049 1.00 90.00 296 ALA A O 1
ATOM 2366 N N . GLY A 1 297 ? -4.609 20.639 16.483 1.00 89.12 297 GLY A N 1
ATOM 2367 C CA . GLY A 1 297 ? -3.443 21.469 16.796 1.00 89.12 297 GLY A CA 1
ATOM 2368 C C . GLY A 1 297 ? -2.426 21.598 15.653 1.00 89.12 297 GLY A C 1
ATOM 2369 O O . GLY A 1 297 ? -1.737 22.611 15.577 1.00 89.12 297 GLY A O 1
ATOM 2370 N N . LEU A 1 298 ? -2.325 20.603 14.765 1.00 89.44 298 LEU A N 1
ATOM 2371 C CA . LEU A 1 298 ? -1.400 20.622 13.621 1.00 89.44 298 LEU A CA 1
ATOM 2372 C C . LEU A 1 298 ? -2.027 21.225 12.362 1.00 89.44 298 LEU A C 1
ATOM 2374 O O . LEU A 1 298 ? -1.373 21.976 11.645 1.00 89.44 298 LEU A O 1
ATOM 2378 N N . LEU A 1 299 ? -3.278 20.866 12.079 1.00 85.88 299 LEU A N 1
ATOM 2379 C CA . LEU A 1 299 ? -4.006 21.248 10.876 1.00 85.88 299 LEU A CA 1
ATOM 2380 C C . LEU A 1 299 ? -5.444 21.659 11.242 1.00 85.88 299 LEU A C 1
ATOM 2382 O O . LEU A 1 299 ? -6.364 20.832 11.188 1.00 85.88 299 LEU A O 1
ATOM 2386 N N . PRO A 1 300 ? -5.659 22.935 11.612 1.00 82.31 300 PRO A N 1
ATOM 2387 C CA . PRO A 1 300 ? -6.976 23.436 11.985 1.00 82.31 300 PRO A CA 1
ATOM 2388 C C . PRO A 1 300 ? -7.987 23.259 10.843 1.00 82.31 300 PRO A C 1
ATOM 2390 O O . PRO A 1 300 ? -7.717 23.623 9.700 1.00 82.31 300 PRO A O 1
ATOM 2393 N N . GLY A 1 301 ? -9.158 22.693 11.149 1.00 76.69 301 GLY A N 1
ATOM 2394 C CA . GLY A 1 301 ? -10.268 22.542 10.200 1.00 76.69 301 GLY A CA 1
ATOM 2395 C C . GLY A 1 301 ? -10.144 21.394 9.192 1.00 76.69 301 GLY A C 1
ATOM 2396 O O . GLY A 1 301 ? -11.063 21.197 8.405 1.00 76.69 301 GLY A O 1
ATOM 2397 N N . VAL A 1 302 ? -9.067 20.595 9.202 1.00 77.00 302 VAL A N 1
ATOM 2398 C CA . VAL A 1 302 ? -8.935 19.457 8.263 1.00 77.00 302 VAL A CA 1
ATOM 2399 C C . VAL A 1 302 ? -9.967 18.364 8.525 1.00 77.00 302 VAL A C 1
ATOM 2401 O O . VAL A 1 302 ? -10.426 17.721 7.589 1.00 77.00 302 VAL A O 1
ATOM 2404 N N . VAL A 1 303 ? -10.365 18.149 9.778 1.00 71.81 303 VAL A N 1
ATOM 2405 C CA . VAL A 1 303 ? -11.377 17.133 10.110 1.00 71.81 303 VAL A CA 1
ATOM 2406 C C . VAL A 1 303 ? -12.769 17.566 9.638 1.00 71.81 303 VAL A C 1
ATOM 2408 O O . VAL A 1 303 ? -13.520 16.732 9.138 1.00 71.81 303 VAL A O 1
ATOM 2411 N N . ASP A 1 304 ? -13.074 18.863 9.709 1.00 76.06 304 ASP A N 1
ATOM 2412 C CA . ASP A 1 304 ? -14.380 19.428 9.342 1.00 76.06 304 ASP A CA 1
ATOM 2413 C C . ASP A 1 304 ? -14.604 19.500 7.821 1.00 76.06 304 ASP A C 1
ATOM 2415 O O . ASP A 1 304 ? -15.727 19.688 7.359 1.00 76.06 304 ASP A O 1
ATOM 2419 N N . GLN A 1 305 ? -13.543 19.332 7.024 1.00 73.50 305 GLN A N 1
ATOM 2420 C CA . GLN A 1 305 ? -13.606 19.345 5.557 1.00 73.50 305 GLN A CA 1
ATOM 2421 C C . GLN A 1 305 ? -14.256 18.092 4.959 1.00 73.50 305 GLN A C 1
ATOM 2423 O O . GLN A 1 305 ? -14.674 18.120 3.801 1.00 73.50 305 GLN A O 1
ATOM 2428 N N . TYR A 1 306 ? -14.331 16.989 5.708 1.00 75.81 306 TYR A N 1
ATOM 2429 C CA . TYR A 1 306 ? -14.763 15.700 5.173 1.00 75.81 306 TYR A CA 1
ATOM 2430 C C . TYR A 1 306 ? -16.102 15.266 5.766 1.00 75.81 306 TYR A C 1
ATOM 2432 O O . TYR A 1 306 ? -16.272 15.197 6.979 1.00 75.81 306 TYR A O 1
ATOM 2440 N N . THR A 1 307 ? -17.045 14.911 4.894 1.00 76.19 307 THR A N 1
ATOM 2441 C CA . THR A 1 307 ? -18.401 14.489 5.281 1.00 76.19 307 THR A CA 1
ATOM 2442 C C . THR A 1 307 ? -18.499 13.011 5.660 1.00 76.19 307 THR A C 1
ATOM 2444 O O . THR A 1 307 ? -19.450 12.615 6.327 1.00 76.19 307 THR A O 1
ATOM 2447 N N . ASP A 1 308 ? -17.547 12.188 5.214 1.00 88.56 308 ASP A N 1
ATOM 2448 C CA . ASP A 1 308 ? -17.555 10.734 5.385 1.00 88.56 308 ASP A CA 1
ATOM 2449 C C . ASP A 1 308 ? -16.231 10.226 5.969 1.00 88.56 308 ASP A C 1
ATOM 2451 O O . ASP A 1 308 ? -15.156 10.714 5.619 1.00 88.56 308 ASP A O 1
ATOM 2455 N N . ALA A 1 309 ? -16.303 9.197 6.817 1.00 90.00 309 ALA A N 1
ATOM 2456 C CA . ALA A 1 309 ? -15.160 8.634 7.532 1.00 90.00 309 ALA A CA 1
ATOM 2457 C C . ALA A 1 309 ? -14.083 8.077 6.589 1.00 90.00 309 ALA A C 1
ATOM 2459 O O . ALA A 1 309 ? -12.892 8.133 6.908 1.00 90.00 309 ALA A O 1
ATOM 2460 N N . LEU A 1 310 ? -14.480 7.548 5.426 1.00 90.56 310 LEU A N 1
ATOM 2461 C CA . LEU A 1 310 ? -13.533 7.076 4.418 1.00 90.56 310 LEU A CA 1
ATOM 2462 C C . LEU A 1 310 ? -12.761 8.243 3.792 1.00 90.56 310 LEU A C 1
ATOM 2464 O O . LEU A 1 310 ? -11.543 8.160 3.629 1.00 90.56 310 LEU A O 1
ATOM 2468 N N . GLN A 1 311 ? -13.453 9.344 3.489 1.00 88.62 311 GLN A N 1
ATOM 2469 C CA . GLN A 1 311 ? -12.830 10.560 2.963 1.00 88.62 311 GLN A CA 1
ATOM 2470 C C . GLN A 1 311 ? -11.927 11.215 4.005 1.00 88.62 311 GLN A C 1
ATOM 2472 O O . GLN A 1 311 ? -10.807 11.597 3.676 1.00 88.62 311 GLN A O 1
ATOM 2477 N N . THR A 1 312 ? -12.345 11.236 5.275 1.00 89.75 312 THR A N 1
ATOM 2478 C CA . THR A 1 312 ? -11.484 11.653 6.387 1.00 89.75 312 THR A CA 1
ATOM 2479 C C . THR A 1 312 ? -10.211 10.810 6.429 1.00 89.75 312 THR A C 1
ATOM 2481 O O . THR A 1 312 ? -9.117 11.359 6.539 1.00 89.75 312 THR A O 1
ATOM 2484 N N . PHE A 1 313 ? -10.313 9.483 6.286 1.00 91.62 313 PHE A N 1
ATOM 2485 C CA . PHE A 1 313 ? -9.127 8.629 6.260 1.00 91.62 313 PHE A CA 1
ATOM 2486 C C . PHE A 1 313 ? -8.218 8.978 5.071 1.00 91.62 313 PHE A C 1
ATOM 2488 O O . PHE A 1 313 ? -7.032 9.226 5.272 1.00 91.62 313 PHE A O 1
ATOM 2495 N N . LYS A 1 314 ? -8.752 9.060 3.847 1.00 89.38 314 LYS A N 1
ATOM 2496 C CA . LYS A 1 314 ? -7.959 9.419 2.658 1.00 89.38 314 LYS A CA 1
ATOM 2497 C C . LYS A 1 314 ? -7.277 10.778 2.801 1.00 89.38 314 LYS A C 1
ATOM 2499 O O . LYS A 1 314 ? -6.084 10.887 2.532 1.00 89.38 314 LYS A O 1
ATOM 2504 N N . GLY A 1 315 ? -8.018 11.780 3.266 1.00 87.81 315 GLY A N 1
ATOM 2505 C CA . GLY A 1 315 ? -7.523 13.132 3.483 1.00 87.81 315 GLY A CA 1
ATOM 2506 C C . GLY A 1 315 ? -6.385 13.177 4.495 1.00 87.81 315 GLY A C 1
ATOM 2507 O O . GLY A 1 315 ? -5.327 13.722 4.201 1.00 87.81 315 GLY A O 1
ATOM 2508 N N . LEU A 1 316 ? -6.557 12.544 5.660 1.00 90.06 316 LEU A N 1
ATOM 2509 C CA . LEU A 1 316 ? -5.516 12.485 6.694 1.00 90.06 316 LEU A CA 1
ATOM 2510 C C . LEU A 1 316 ? -4.311 11.643 6.261 1.00 90.06 316 LEU A C 1
ATOM 2512 O O . LEU A 1 316 ? -3.183 11.970 6.619 1.00 90.06 316 LEU A O 1
ATOM 2516 N N . LEU A 1 317 ? -4.536 10.577 5.486 1.00 89.50 317 LEU A N 1
ATOM 2517 C CA . LEU A 1 317 ? -3.474 9.732 4.942 1.00 89.50 317 LEU A CA 1
ATOM 2518 C C . LEU A 1 317 ? -2.623 10.467 3.902 1.00 89.50 317 LEU A C 1
ATOM 2520 O O . LEU A 1 317 ? -1.492 10.059 3.692 1.00 89.50 317 LEU A O 1
ATOM 2524 N N . ALA A 1 318 ? -3.137 11.515 3.256 1.00 88.00 318 ALA A N 1
ATOM 2525 C CA . ALA A 1 318 ? -2.373 12.327 2.310 1.00 88.00 318 ALA A CA 1
ATOM 2526 C C . ALA A 1 318 ? -1.455 13.363 2.999 1.00 88.00 318 ALA A C 1
ATOM 2528 O O . ALA A 1 318 ? -0.545 13.893 2.359 1.00 88.00 318 ALA A O 1
ATOM 2529 N N . GLN A 1 319 ? -1.677 13.654 4.289 1.00 87.81 319 GLN A N 1
ATOM 2530 C CA . GLN A 1 319 ? -0.945 14.677 5.045 1.00 87.81 319 GLN A CA 1
ATOM 2531 C C . GLN A 1 319 ? 0.249 14.073 5.799 1.00 87.81 319 GLN A C 1
ATOM 2533 O O . GLN A 1 319 ? 0.105 13.237 6.703 1.00 87.81 319 GLN A O 1
ATOM 2538 N N . ARG A 1 320 ? 1.459 14.541 5.477 1.00 88.25 320 ARG A N 1
ATOM 2539 C CA . ARG A 1 320 ? 2.710 13.996 6.034 1.00 88.25 320 ARG A CA 1
ATOM 2540 C C . ARG A 1 320 ? 2.837 14.269 7.534 1.00 88.25 320 ARG A C 1
ATOM 2542 O O . ARG A 1 320 ? 3.331 13.421 8.273 1.00 88.25 320 ARG A O 1
ATOM 2549 N N . GLU A 1 321 ? 2.344 15.416 7.981 1.00 88.56 321 GLU A N 1
ATOM 2550 C CA . GLU A 1 321 ? 2.395 15.914 9.356 1.00 88.56 321 GLU A CA 1
ATOM 2551 C C . GLU A 1 321 ? 1.535 15.062 10.301 1.00 88.56 321 GLU A C 1
ATOM 2553 O O . GLU A 1 321 ? 1.906 14.820 11.449 1.00 88.56 321 GLU A O 1
ATOM 2558 N N . VAL A 1 322 ? 0.403 14.552 9.805 1.00 91.12 322 VAL A N 1
ATOM 2559 C CA . VAL A 1 322 ? -0.552 13.749 10.590 1.00 91.12 322 VAL A CA 1
ATOM 2560 C C . VAL A 1 322 ? -0.189 12.266 10.598 1.00 91.12 322 VAL A C 1
ATOM 2562 O O . VAL A 1 322 ? -0.566 11.523 11.506 1.00 91.12 322 VAL A O 1
ATOM 2565 N N . THR A 1 323 ? 0.585 11.811 9.619 1.00 91.31 323 THR A N 1
ATOM 2566 C CA . THR A 1 323 ? 0.899 10.394 9.415 1.00 91.31 323 THR A CA 1
ATOM 2567 C C . THR A 1 323 ? 1.464 9.667 10.648 1.00 91.31 323 THR A C 1
ATOM 2569 O O . THR A 1 323 ? 1.037 8.536 10.907 1.00 91.31 323 THR A O 1
ATOM 2572 N N . PRO A 1 324 ? 2.353 10.260 11.475 1.00 94.00 324 PRO A N 1
ATOM 2573 C CA . PRO A 1 324 ? 2.798 9.633 12.724 1.00 94.00 324 PRO A CA 1
ATOM 2574 C C . PRO A 1 324 ? 1.669 9.405 13.733 1.00 94.00 324 PRO A C 1
ATOM 2576 O O . PRO A 1 324 ? 1.607 8.340 14.356 1.00 94.00 324 PRO A O 1
ATOM 2579 N N . LEU A 1 325 ? 0.759 10.376 13.862 1.00 94.94 325 LEU A N 1
ATOM 2580 C CA . LEU A 1 325 ? -0.414 10.284 14.733 1.00 94.94 325 LEU A CA 1
ATOM 2581 C C . LEU A 1 325 ? -1.395 9.235 14.207 1.00 94.94 325 LEU A C 1
ATOM 2583 O O . LEU A 1 325 ? -1.891 8.410 14.973 1.00 94.94 325 LEU A O 1
ATOM 2587 N N . LEU A 1 326 ? -1.617 9.217 12.891 1.00 95.25 326 LEU A N 1
ATOM 2588 C CA . LEU A 1 326 ? -2.495 8.257 12.230 1.00 95.25 326 LEU A CA 1
ATOM 2589 C C . LEU A 1 326 ? -1.967 6.825 12.377 1.00 95.25 326 LEU A C 1
ATOM 2591 O O . LEU A 1 326 ? -2.731 5.900 12.647 1.00 95.25 326 LEU A O 1
ATOM 2595 N N . GLY A 1 327 ? -0.648 6.643 12.269 1.00 95.44 327 GLY A N 1
ATOM 2596 C CA . GLY A 1 327 ? 0.001 5.356 12.495 1.00 95.44 327 GLY A CA 1
ATOM 2597 C C . GLY A 1 327 ? -0.119 4.862 13.938 1.00 95.44 327 GLY A C 1
ATOM 2598 O O . GLY A 1 327 ? -0.328 3.666 14.153 1.00 95.44 327 GLY A O 1
ATOM 2599 N N . LYS A 1 328 ? -0.041 5.769 14.921 1.00 96.75 328 LYS A N 1
ATOM 2600 C CA . LYS A 1 328 ? -0.299 5.447 16.332 1.00 96.75 328 LYS A CA 1
ATOM 2601 C C . LYS A 1 328 ? -1.756 5.027 16.544 1.00 96.75 328 LYS A C 1
ATOM 2603 O O . LYS A 1 328 ? -1.997 3.947 17.077 1.00 96.75 328 LYS A O 1
ATOM 2608 N N . LEU A 1 329 ? -2.712 5.817 16.046 1.00 96.81 329 LEU A N 1
ATOM 2609 C CA . LEU A 1 329 ? -4.140 5.493 16.121 1.00 96.81 329 LEU A CA 1
ATOM 2610 C C . LEU A 1 329 ? -4.430 4.117 15.505 1.00 96.81 329 LEU A C 1
ATOM 2612 O O . LEU A 1 329 ? -5.081 3.285 16.132 1.00 96.81 329 LEU A O 1
ATOM 2616 N N . ALA A 1 330 ? -3.907 3.842 14.307 1.00 96.56 330 ALA A N 1
ATOM 2617 C CA . ALA A 1 330 ? -4.073 2.549 13.646 1.00 96.56 330 ALA A CA 1
ATOM 2618 C C . ALA A 1 330 ? -3.519 1.388 14.490 1.00 96.56 330 ALA A C 1
ATOM 2620 O O . ALA A 1 330 ? -4.130 0.319 14.550 1.00 96.56 330 ALA A O 1
ATOM 2621 N N . HIS A 1 331 ? -2.374 1.584 15.152 1.00 96.62 331 HIS A N 1
ATOM 2622 C CA . HIS A 1 331 ? -1.783 0.581 16.034 1.00 96.62 331 HIS A CA 1
ATOM 2623 C C . HIS A 1 331 ? -2.672 0.283 17.247 1.00 96.62 331 HIS A C 1
ATOM 2625 O O . HIS A 1 331 ? -2.992 -0.884 17.493 1.00 96.62 331 HIS A O 1
ATOM 2631 N N . ASP A 1 332 ? -3.108 1.325 17.953 1.00 96.94 332 ASP A N 1
ATOM 2632 C CA . ASP A 1 332 ? -3.915 1.203 19.168 1.00 96.94 332 ASP A CA 1
ATOM 2633 C C . ASP A 1 332 ? -5.298 0.600 18.868 1.00 96.94 332 ASP A C 1
ATOM 2635 O O . ASP A 1 332 ? -5.731 -0.343 19.535 1.00 96.94 332 ASP A O 1
ATOM 2639 N N . VAL A 1 333 ? -5.947 1.044 17.784 1.00 96.44 333 VAL A N 1
ATOM 2640 C CA . VAL A 1 333 ? -7.222 0.482 17.305 1.00 96.44 333 VAL A CA 1
ATOM 2641 C C . VAL A 1 333 ? -7.063 -1.005 16.984 1.00 96.44 333 VAL A C 1
ATOM 2643 O O . VAL A 1 333 ? -7.816 -1.837 17.492 1.00 96.44 333 VAL A O 1
ATOM 2646 N N . LEU A 1 334 ? -6.059 -1.391 16.186 1.00 95.38 334 LEU A N 1
ATOM 2647 C CA . LEU A 1 334 ? -5.852 -2.805 15.851 1.00 95.38 334 LEU A CA 1
ATOM 2648 C C . LEU A 1 334 ? -5.534 -3.661 17.076 1.00 95.38 334 LEU A C 1
ATOM 2650 O O . LEU A 1 334 ? -5.875 -4.844 17.077 1.00 95.38 334 LEU A O 1
ATOM 2654 N N . LYS A 1 335 ? -4.887 -3.104 18.102 1.00 95.88 335 LYS A N 1
ATOM 2655 C CA . LYS A 1 335 ? -4.625 -3.806 19.362 1.00 95.88 335 LYS A CA 1
ATOM 2656 C C . LYS A 1 335 ? -5.933 -4.153 20.080 1.00 95.88 335 LYS A C 1
ATOM 2658 O O . LYS A 1 335 ? -6.127 -5.317 20.423 1.00 95.88 335 LYS A O 1
ATOM 2663 N N . ILE A 1 336 ? -6.852 -3.193 20.204 1.00 95.62 336 ILE A N 1
ATOM 2664 C CA . ILE A 1 336 ? -8.174 -3.384 20.830 1.00 95.62 336 ILE A CA 1
ATOM 2665 C C . ILE A 1 336 ? -9.012 -4.401 20.044 1.00 95.62 336 ILE A C 1
ATOM 2667 O O . ILE A 1 336 ? -9.519 -5.377 20.600 1.00 95.62 336 ILE A O 1
ATOM 2671 N N . PHE A 1 337 ? -9.094 -4.244 18.720 1.00 95.06 337 PHE A N 1
ATOM 2672 C CA . PHE A 1 337 ? -9.850 -5.173 17.875 1.00 95.06 337 PHE A CA 1
ATOM 2673 C C . PHE A 1 337 ? -9.270 -6.591 17.882 1.00 95.06 337 PHE A C 1
ATOM 2675 O O . PHE A 1 337 ? -10.021 -7.551 17.758 1.00 95.06 337 PHE A O 1
ATOM 2682 N N . LYS A 1 338 ? -7.951 -6.769 18.022 1.00 92.88 338 LYS A N 1
ATOM 2683 C CA . LYS A 1 338 ? -7.354 -8.112 18.143 1.00 92.88 338 LYS A CA 1
ATOM 2684 C C . LYS A 1 338 ? -7.656 -8.785 19.474 1.00 92.88 338 LYS A C 1
ATOM 2686 O O . LYS A 1 338 ? -7.752 -10.007 19.491 1.00 92.88 338 LYS A O 1
ATOM 2691 N N . ALA A 1 339 ? -7.774 -8.014 20.553 1.00 93.44 339 ALA A N 1
ATOM 2692 C CA . ALA A 1 339 ? -8.060 -8.543 21.883 1.00 93.44 339 ALA A CA 1
ATOM 2693 C C . ALA A 1 339 ? -9.502 -9.059 22.019 1.00 93.44 339 ALA A C 1
ATOM 2695 O O . ALA A 1 339 ? -9.771 -9.930 22.839 1.00 93.44 339 ALA A O 1
ATOM 2696 N N . SER A 1 340 ? -10.423 -8.555 21.195 1.00 91.56 340 SER A N 1
ATOM 2697 C CA . SER A 1 340 ? -11.835 -8.944 21.226 1.00 91.56 340 SER A CA 1
ATOM 2698 C C . SER A 1 340 ? -12.160 -10.020 20.184 1.00 91.56 340 SER A C 1
ATOM 2700 O O . SER A 1 340 ? -11.679 -9.924 19.054 1.00 91.56 340 SER A O 1
ATOM 2702 N N . PRO A 1 341 ? -13.009 -11.018 20.482 1.00 90.31 341 PRO A N 1
ATOM 2703 C CA . PRO A 1 341 ? -13.428 -12.014 19.496 1.00 90.31 341 PRO A CA 1
ATOM 2704 C C . PRO A 1 341 ? -14.264 -11.380 18.372 1.00 90.31 341 PRO A C 1
ATOM 2706 O O . PRO A 1 341 ? -14.976 -10.400 18.578 1.00 90.31 341 PRO A O 1
ATOM 2709 N N . MET A 1 342 ? -14.177 -11.929 17.157 1.00 89.00 342 MET A N 1
ATOM 2710 C CA . MET A 1 342 ? -15.003 -11.469 16.033 1.00 89.00 342 MET A CA 1
ATOM 2711 C C . MET A 1 342 ? -16.454 -11.898 16.205 1.00 89.00 342 MET A C 1
ATOM 2713 O O . MET A 1 342 ? -16.723 -13.057 16.517 1.00 89.00 342 MET A O 1
ATOM 2717 N N . LEU A 1 343 ? -17.380 -11.008 15.851 1.00 86.50 343 LEU A N 1
ATOM 2718 C CA . LEU A 1 343 ? -18.792 -11.349 15.754 1.00 86.50 343 LEU A CA 1
ATOM 2719 C C . LEU A 1 343 ? -19.010 -12.462 14.724 1.00 86.50 343 LEU A C 1
ATOM 2721 O O . LEU A 1 343 ? -18.545 -12.371 13.582 1.00 86.50 343 LEU A O 1
ATOM 2725 N N . CYS A 1 344 ? -19.694 -13.526 15.136 1.00 77.69 344 CYS A N 1
ATOM 2726 C CA . CYS A 1 344 ? -20.187 -14.582 14.259 1.00 77.69 344 CYS A CA 1
ATOM 2727 C C . CYS A 1 344 ? -21.651 -14.287 13.936 1.00 77.69 344 CYS A C 1
ATOM 2729 O O . CYS A 1 344 ? -22.522 -14.572 14.749 1.00 77.69 344 CYS A O 1
ATOM 2731 N N . VAL A 1 345 ? -21.918 -13.727 12.757 1.00 71.19 345 VAL A N 1
ATOM 2732 C CA . VAL A 1 345 ? -23.285 -13.681 12.232 1.00 71.19 345 VAL A CA 1
ATOM 2733 C C . VAL A 1 345 ? -23.570 -15.060 11.649 1.00 71.19 345 VAL A C 1
ATOM 2735 O O . VAL A 1 345 ? -22.946 -15.462 10.666 1.00 71.19 345 VAL A O 1
ATOM 2738 N N . VAL A 1 346 ? -24.433 -15.819 12.314 1.00 65.75 346 VAL A N 1
ATOM 2739 C CA . VAL A 1 346 ? -24.971 -17.068 11.774 1.00 65.75 346 VAL A CA 1
ATOM 2740 C C . VAL A 1 346 ? -26.083 -16.657 10.817 1.00 65.75 346 VAL A C 1
ATOM 2742 O O . VAL A 1 346 ? -26.965 -15.895 11.211 1.00 65.75 346 VAL A O 1
ATOM 2745 N N . GLU A 1 347 ? -26.016 -17.091 9.556 1.00 58.25 347 GLU A N 1
ATOM 2746 C CA . GLU A 1 347 ? -27.160 -16.957 8.648 1.00 58.25 347 GLU A CA 1
ATOM 2747 C C . GLU A 1 347 ? -28.389 -17.537 9.356 1.00 58.25 347 GLU A C 1
ATOM 2749 O O . GLU A 1 347 ? -28.311 -18.684 9.812 1.00 58.25 347 GLU A O 1
ATOM 2754 N N . PRO A 1 348 ? -29.513 -16.803 9.479 1.00 49.69 348 PRO A N 1
ATOM 2755 C CA . PRO A 1 348 ? -30.758 -17.475 9.799 1.00 49.69 348 PRO A CA 1
ATOM 2756 C C . PRO A 1 348 ? -30.933 -18.543 8.724 1.00 49.69 348 PRO A C 1
ATOM 2758 O O . PRO A 1 348 ? -30.869 -18.232 7.533 1.00 49.69 348 PRO A O 1
ATOM 2761 N N . MET A 1 349 ? -31.053 -19.806 9.143 1.00 40.31 349 MET A N 1
ATOM 2762 C CA . MET A 1 349 ? -31.403 -20.886 8.233 1.00 40.31 349 MET A CA 1
ATOM 2763 C C . MET A 1 349 ? -32.717 -20.466 7.588 1.00 40.31 349 MET A C 1
ATOM 2765 O O . MET A 1 349 ? -33.764 -20.501 8.229 1.00 40.31 349 MET A O 1
ATOM 2769 N N . ILE A 1 350 ? -32.645 -19.995 6.345 1.00 39.25 350 ILE A N 1
ATOM 2770 C CA . ILE A 1 350 ? -33.805 -19.929 5.477 1.00 39.25 350 ILE A CA 1
ATOM 2771 C C . ILE A 1 350 ? -34.182 -21.402 5.325 1.00 39.25 350 ILE A C 1
ATOM 2773 O O . ILE A 1 350 ? -33.502 -22.152 4.625 1.00 39.25 350 ILE A O 1
ATOM 2777 N N . ALA A 1 351 ? -35.137 -21.844 6.147 1.00 32.66 351 ALA A N 1
ATOM 2778 C CA . ALA A 1 351 ? -35.742 -23.156 6.014 1.00 32.66 351 ALA A CA 1
ATOM 2779 C C . ALA A 1 351 ? -36.311 -23.258 4.585 1.00 32.66 351 ALA A C 1
ATOM 2781 O O . ALA A 1 351 ? -36.769 -22.233 4.071 1.00 32.66 351 ALA A O 1
ATOM 2782 N N . PRO A 1 352 ? -36.178 -24.432 3.943 1.00 46.44 352 PRO A N 1
ATOM 2783 C CA . PRO A 1 352 ? -36.344 -24.605 2.500 1.00 46.44 352 PRO A CA 1
ATOM 2784 C C . PRO A 1 352 ? -37.700 -24.156 1.958 1.00 46.44 352 PRO A C 1
ATOM 2786 O O . PRO A 1 352 ? -38.709 -24.300 2.686 1.00 46.44 352 PRO A O 1
#

Radius of gyration: 24.63 Å; chains: 1; bounding box: 72×48×68 Å